Protein AF-A0A7L2AAI0-F1 (afdb_monomer)

Sequence (258 aa):
FRCFRCRSAFPCGAALREHLGTPCQPRPHKCRSCPKRFASVRSLRKHRRVHRDGALSCPDCGKTLTSEASLVTHRRIHTGERPFSCPECGKGFMATKSLSKHRQAQHGGGFICPECGKSLSSHPALVSHRRIHTGERPYECPECGKGFMAVRSLSKHRKIHREGAAATGTCAEHRRRVCEECGKAFRDGAALRRHQRVHTGEKPFGCPECGKSFCASSSLVIHRRSHTGERPFLCDSCDKSFVSRSSLVKHLRTHLRK

Mean predicted aligned error: 19.97 Å

Nearest PDB structures (foldseek):
  5v3j-assembly2_F  TM=2.972E-01  e=1.032E-21  Mus musculus
  5wjq-assembly1_D  TM=3.147E-01  e=1.660E-20  Mus musculus
  5ei9-assembly2_F  TM=6.434E-01  e=6.539E-11  Homo sapiens
  6ml6-assembly1_A  TM=4.081E-01  e=7.177E-12  Mus musculus
  1a1j-assembly1_A  TM=8.217E-01  e=5.798E-07  Mus musculus

Solvent-accessible surface area (backbone atoms only — not comparable to full-atom values): 15583 Å² total; per-residue (Å²): 80,68,42,87,90,67,65,51,78,31,96,40,65,67,61,42,53,58,49,71,77,42,86,74,73,67,50,82,40,66,48,91,89,48,96,56,64,22,74,40,69,71,56,41,56,56,53,52,36,32,78,73,73,48,62,49,60,39,90,91,75,64,51,73,34,72,45,68,73,58,47,59,55,51,49,28,72,77,73,64,48,42,89,38,60,37,92,89,75,63,55,63,23,65,44,67,73,58,43,52,52,47,39,36,76,76,66,68,48,44,37,61,36,91,89,75,67,49,70,23,90,35,66,71,54,35,60,54,52,49,28,71,78,72,64,48,41,90,36,57,36,93,90,65,66,53,58,22,69,41,64,72,58,42,58,59,52,52,48,61,52,70,78,54,82,70,94,76,97,56,70,91,63,71,66,66,33,48,40,89,90,72,69,50,67,30,99,40,69,68,58,34,57,47,50,50,25,71,76,74,64,48,40,88,32,63,36,90,90,76,67,56,58,24,59,41,66,70,55,40,57,48,52,52,28,69,77,73,66,50,44,86,34,68,34,94,89,72,76,49,62,21,64,40,66,70,56,39,57,59,51,55,52,62,67,74,74,112

Radius of gyration: 34.41 Å; Cα contacts (8 Å, |Δi|>4): 286; chains: 1; bounding box: 85×52×83 Å

Secondary structure (DSSP, 8-state):
-B-TTT--B-SSHHHHHHHHTS------EE-SSSS-EESSHHHHHHHHHHHHS-PEEPTTT--EESSHHHHHHHHHHHH----EE-TTT--EESSHHHHHHHHHHHSTT-EE-TTT--EESSHHHHHHHHHHHH----EE-TTT--EESSHHHHHHHHHHHHTT------GGG---EE-TTT--EESSHHHHHHHHHHHH----EE-TTT--EESSHHHHHHHHHHHHT---EE-TTT--EESSHHHHHHHHHHHTT-

InterPro domains:
  IPR013087 Zinc finger C2H2-type [PF00096] (57-78)
  IPR013087 Zinc finger C2H2-type [PF00096] (84-107)
  IPR013087 Zinc finger C2H2-type [PF00096] (111-133)
  IPR013087 Zinc finger C2H2-type [PF00096] (139-161)
  IPR013087 Zinc finger C2H2-type [PF00096] (178-199)
  IPR013087 Zinc finger C2H2-type [PF00096] (207-227)
  IPR013087 Zinc finger C2H2-type [PF00096] (233-255)
  IPR013087 Zinc finger C2H2-type [PF13912] (29-53)
  IPR013087 Zinc finger C2H2-type [PS00028] (58-78)
  IPR013087 Zinc finger C2H2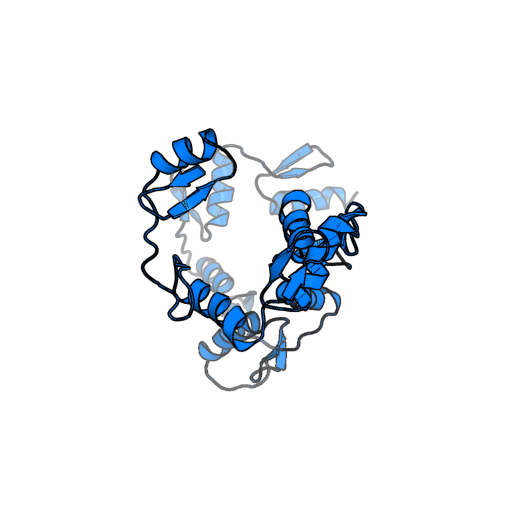-type [PS00028] (113-133)
  IPR013087 Zinc finger C2H2-type [PS00028] (141-161)
  IPR013087 Zinc finger C2H2-type [PS00028] (179-199)
  IPR013087 Zinc finger C2H2-type [PS00028] (207-227)
  IPR013087 Zinc finger C2H2-type [PS00028] (235-255)
  IPR013087 Zinc finger C2H2-type [PS50157] (29-51)
  IPR013087 Zinc finger C2H2-type [PS50157] (56-83)
  IPR013087 Zinc finger C2H2-type [PS50157] (84-109)
  IPR013087 Zinc finger C2H2-type [PS50157] (111-138)
  IPR013087 Zinc finger C2H2-type [PS50157] (139-161)
  IPR013087 Zinc finger C2H2-type [PS50157] (177-204)

Structure (mmCIF, N/CA/C/O backbone):
data_AF-A0A7L2AAI0-F1
#
_entry.id   AF-A0A7L2AAI0-F1
#
loop_
_atom_site.group_PDB
_atom_site.id
_atom_site.type_symbol
_atom_site.label_atom_id
_atom_site.label_alt_id
_atom_site.label_comp_id
_atom_site.label_asym_id
_atom_site.label_entity_id
_atom_site.label_seq_id
_atom_site.pdbx_PDB_ins_code
_atom_site.Cartn_x
_atom_site.Cartn_y
_atom_site.Cartn_z
_atom_site.occupancy
_atom_site.B_iso_or_equiv
_atom_site.auth_seq_id
_atom_site.auth_comp_id
_atom_site.auth_asym_id
_atom_site.auth_atom_id
_atom_site.pdbx_PDB_model_num
ATOM 1 N N . PHE A 1 1 ? 35.675 16.735 -31.721 1.00 73.88 1 PHE A N 1
ATOM 2 C CA . PHE A 1 1 ? 36.512 17.354 -30.665 1.00 73.88 1 PHE A CA 1
ATOM 3 C C . PHE A 1 1 ? 36.949 16.291 -29.656 1.00 73.88 1 PHE A C 1
ATOM 5 O O . PHE A 1 1 ? 36.148 15.409 -29.361 1.00 73.88 1 PHE A O 1
ATOM 12 N N . ARG A 1 2 ? 38.198 16.290 -29.164 1.00 75.56 2 ARG A N 1
ATOM 13 C CA . ARG A 1 2 ? 38.691 15.277 -28.201 1.00 75.56 2 ARG A CA 1
ATOM 14 C C . ARG A 1 2 ? 39.281 15.941 -26.962 1.00 75.56 2 ARG A C 1
ATOM 16 O O . ARG A 1 2 ? 40.036 16.895 -27.084 1.00 75.56 2 ARG A O 1
ATOM 23 N N . CYS A 1 3 ? 38.970 15.411 -25.783 1.00 75.50 3 CYS A N 1
ATOM 24 C CA . CYS A 1 3 ? 39.583 15.873 -24.538 1.00 75.50 3 CYS A CA 1
ATOM 25 C C . CYS A 1 3 ? 41.011 15.333 -24.415 1.00 75.50 3 CYS A C 1
ATOM 27 O O . CYS A 1 3 ? 41.211 14.119 -24.471 1.00 75.50 3 CYS A O 1
ATOM 29 N N . PHE A 1 4 ? 41.998 16.206 -24.205 1.00 70.25 4 PHE A N 1
ATOM 30 C CA . PHE A 1 4 ? 43.398 15.786 -24.083 1.00 70.25 4 PHE A CA 1
ATOM 31 C C . PHE A 1 4 ? 43.648 14.941 -22.819 1.00 70.25 4 PHE A C 1
ATOM 33 O O . PHE A 1 4 ? 44.455 14.015 -22.850 1.00 70.25 4 PHE A O 1
ATOM 40 N N . ARG A 1 5 ? 42.897 15.195 -21.733 1.00 69.75 5 ARG A N 1
ATOM 41 C CA . ARG A 1 5 ? 43.069 14.532 -20.424 1.00 69.75 5 ARG A CA 1
ATOM 42 C C . ARG A 1 5 ? 42.517 13.107 -20.404 1.00 69.75 5 ARG A C 1
ATOM 44 O O . ARG A 1 5 ? 43.158 12.200 -19.886 1.00 69.75 5 ARG A O 1
ATOM 51 N N . CYS A 1 6 ? 41.330 12.884 -20.975 1.00 69.56 6 CYS A N 1
ATOM 52 C CA . CYS A 1 6 ? 40.643 11.585 -20.899 1.00 69.56 6 CYS A CA 1
ATOM 53 C C . CYS A 1 6 ? 40.426 10.893 -22.259 1.00 69.56 6 CYS A C 1
ATOM 55 O O . CYS A 1 6 ? 39.900 9.777 -22.300 1.00 69.56 6 CYS A O 1
ATOM 57 N N . ARG A 1 7 ? 40.815 11.539 -23.369 1.00 68.56 7 ARG A N 1
ATOM 58 C CA . ARG A 1 7 ? 40.640 11.088 -24.767 1.00 68.56 7 ARG A CA 1
ATOM 59 C C . ARG A 1 7 ? 39.190 10.805 -25.189 1.00 68.56 7 ARG A C 1
ATOM 61 O O . ARG A 1 7 ? 38.969 10.185 -26.228 1.00 68.56 7 ARG A O 1
ATOM 68 N N . SER A 1 8 ? 38.200 11.262 -24.418 1.00 68.38 8 SER A N 1
ATOM 69 C CA . SER A 1 8 ? 36.784 11.162 -24.792 1.00 68.38 8 SER A CA 1
ATOM 70 C C . SER A 1 8 ? 36.493 12.031 -26.021 1.00 68.38 8 SER A C 1
ATOM 72 O O . SER A 1 8 ? 37.029 13.134 -26.146 1.00 68.38 8 SER A O 1
ATOM 74 N N . ALA A 1 9 ? 35.673 11.508 -26.935 1.00 71.88 9 ALA A N 1
ATOM 75 C CA . ALA A 1 9 ? 35.258 12.190 -28.156 1.00 71.88 9 ALA A CA 1
ATOM 76 C C . ALA A 1 9 ? 33.908 12.887 -27.944 1.00 71.88 9 ALA A C 1
ATOM 78 O O . ALA A 1 9 ? 32.994 12.292 -27.375 1.00 71.88 9 ALA A O 1
ATOM 79 N N . PHE A 1 10 ? 33.803 14.125 -28.421 1.00 70.69 10 PHE A N 1
ATOM 80 C CA . PHE A 1 10 ? 32.631 14.986 -28.290 1.00 70.69 10 PHE A CA 1
ATOM 81 C C . PHE A 1 10 ? 32.134 15.438 -29.667 1.00 70.69 10 PHE A C 1
ATOM 83 O O . PHE A 1 10 ? 32.970 15.708 -30.547 1.00 70.69 10 PHE A O 1
ATOM 90 N N . PRO A 1 11 ? 30.801 15.538 -29.841 1.00 51.19 11 PRO A N 1
ATOM 91 C CA . PRO A 1 11 ? 30.174 15.854 -31.122 1.00 51.19 11 PRO A CA 1
ATOM 92 C C . PRO A 1 11 ? 30.438 17.298 -31.571 1.00 51.19 11 PRO A C 1
ATOM 94 O O . PRO A 1 11 ? 30.567 17.541 -32.762 1.00 51.19 11 PRO A O 1
ATOM 97 N N . CYS A 1 12 ? 30.610 18.246 -30.643 1.00 77.88 12 CYS A N 1
ATOM 98 C CA . CYS A 1 12 ? 30.895 19.650 -30.947 1.00 77.88 12 CYS A CA 1
ATOM 99 C C . CYS A 1 12 ? 31.853 20.283 -29.918 1.00 77.88 12 CYS A C 1
ATOM 101 O O . CYS A 1 12 ? 32.121 19.710 -28.857 1.00 77.88 12 CYS A O 1
ATOM 103 N N . GLY A 1 13 ? 32.393 21.463 -30.241 1.00 79.56 13 GLY A N 1
ATOM 104 C CA . GLY A 1 13 ? 33.350 22.178 -29.391 1.00 79.56 13 GLY A CA 1
ATOM 105 C C . GLY A 1 13 ? 32.740 22.689 -28.084 1.00 79.56 13 GLY A C 1
ATOM 106 O O . GLY A 1 13 ? 33.417 22.686 -27.061 1.00 79.56 13 GLY A O 1
ATOM 107 N N . ALA A 1 14 ? 31.450 23.043 -28.087 1.00 80.44 14 ALA A N 1
ATOM 108 C CA . ALA A 1 14 ? 30.721 23.453 -26.885 1.00 80.44 14 ALA A CA 1
ATOM 109 C C . ALA A 1 14 ? 30.635 22.316 -25.850 1.00 80.44 14 ALA A C 1
ATOM 111 O O . ALA A 1 14 ? 31.004 22.514 -24.697 1.00 80.44 14 ALA A O 1
ATOM 112 N N . ALA A 1 15 ? 30.288 21.101 -26.290 1.00 70.56 15 ALA A N 1
ATOM 113 C CA . ALA A 1 15 ? 30.246 19.918 -25.428 1.00 70.56 15 ALA A CA 1
ATOM 114 C C . ALA A 1 15 ? 31.633 19.528 -24.879 1.00 70.56 15 ALA A C 1
ATOM 116 O O . ALA A 1 15 ? 31.745 18.997 -23.775 1.00 70.56 15 ALA A O 1
ATOM 117 N N . LEU A 1 16 ? 32.711 19.799 -25.631 1.00 77.44 16 LEU A N 1
ATOM 118 C CA . LEU A 1 16 ? 34.072 19.629 -25.117 1.00 77.44 16 LEU A CA 1
ATOM 119 C C . LEU A 1 16 ? 34.396 20.671 -24.033 1.00 77.44 16 LEU A C 1
ATOM 121 O O . LEU A 1 16 ? 34.993 20.305 -23.025 1.00 77.44 16 LEU A O 1
ATOM 125 N N 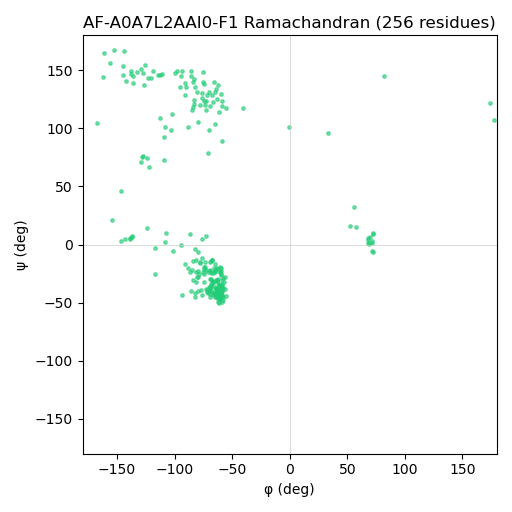. ARG A 1 17 ? 34.013 21.941 -24.218 1.00 76.62 17 ARG A N 1
ATOM 126 C CA . ARG A 1 17 ? 34.251 23.012 -23.233 1.00 76.62 17 ARG A CA 1
ATOM 127 C C . ARG A 1 17 ? 33.528 22.753 -21.912 1.00 76.62 17 ARG A C 1
ATOM 129 O O . ARG A 1 17 ? 34.157 22.845 -20.865 1.00 76.62 17 ARG A O 1
ATOM 136 N N . GLU A 1 18 ? 32.266 22.339 -21.970 1.00 76.94 18 GLU A N 1
ATOM 137 C CA . GLU A 1 18 ? 31.491 21.943 -20.786 1.00 76.94 18 GLU A CA 1
ATOM 138 C C . GLU A 1 18 ? 32.159 20.772 -20.043 1.00 76.94 18 GLU A C 1
ATOM 140 O O . GLU A 1 18 ? 32.352 20.809 -18.830 1.00 76.94 18 GLU A O 1
ATOM 145 N N . HIS A 1 19 ? 32.633 19.763 -20.783 1.00 73.12 19 HIS A N 1
ATOM 146 C CA . HIS A 1 19 ? 33.364 18.638 -20.203 1.00 73.12 19 HIS A CA 1
ATOM 147 C C . HIS A 1 19 ? 34.700 19.040 -19.558 1.00 73.12 19 HIS A C 1
ATOM 149 O O . HIS A 1 19 ? 35.054 18.486 -18.516 1.00 73.12 19 HIS A O 1
ATOM 155 N N . LEU A 1 20 ? 35.443 19.983 -20.147 1.00 74.81 20 LEU A N 1
ATOM 156 C CA . LEU A 1 20 ? 36.713 20.472 -19.594 1.00 74.81 20 LEU A CA 1
ATOM 157 C C . LEU A 1 20 ? 36.533 21.204 -18.251 1.00 74.81 20 LEU A C 1
ATOM 159 O O . LEU A 1 20 ? 37.482 21.232 -17.469 1.00 74.81 20 LEU A O 1
ATOM 163 N N . GLY A 1 21 ? 35.330 21.720 -17.965 1.00 71.31 21 GLY A N 1
ATOM 164 C CA . GLY A 1 21 ? 34.948 22.301 -16.671 1.00 71.31 21 GLY A CA 1
ATOM 165 C C . GLY A 1 21 ? 34.587 21.279 -15.584 1.00 71.31 21 GLY A C 1
ATOM 166 O O . GLY A 1 21 ? 34.397 21.654 -14.432 1.00 71.31 21 GLY A O 1
ATOM 167 N N . THR A 1 22 ? 34.517 19.984 -15.914 1.00 67.94 22 THR A N 1
ATOM 168 C CA . THR A 1 22 ? 34.212 18.904 -14.957 1.00 67.94 22 THR A CA 1
ATOM 169 C C . THR A 1 22 ? 35.434 18.011 -14.708 1.00 67.94 22 THR A C 1
ATOM 171 O O . THR A 1 22 ? 36.223 17.782 -15.633 1.00 67.94 22 THR A O 1
ATOM 174 N N . PRO A 1 23 ? 35.621 17.450 -13.493 1.00 68.25 23 PRO A N 1
ATOM 175 C CA . PRO A 1 23 ? 36.706 16.510 -13.229 1.00 68.25 23 PRO A CA 1
ATOM 176 C C . PRO A 1 23 ? 36.657 15.326 -14.203 1.00 68.25 23 PRO A C 1
ATOM 178 O O . PRO A 1 23 ? 35.697 14.553 -14.242 1.00 68.25 23 PRO A O 1
ATOM 181 N N . CYS A 1 24 ? 37.707 15.179 -15.013 1.00 66.69 24 CYS A N 1
ATOM 182 C CA . CYS A 1 24 ? 37.820 14.074 -15.957 1.00 66.69 24 CYS A CA 1
ATOM 183 C C . CYS A 1 24 ? 37.837 12.741 -15.203 1.00 66.69 24 CYS A C 1
ATOM 185 O O . CYS A 1 24 ? 38.797 12.435 -14.502 1.00 66.69 24 CYS A O 1
ATOM 187 N N . GLN A 1 25 ? 36.804 11.921 -15.400 1.00 65.12 25 GLN A N 1
ATOM 188 C CA . GLN A 1 25 ? 36.754 10.571 -14.842 1.00 65.12 25 GLN A CA 1
ATOM 189 C C . GLN A 1 25 ? 37.953 9.750 -15.356 1.00 65.12 25 GLN A C 1
ATOM 191 O O . GLN A 1 25 ? 38.085 9.570 -16.578 1.00 65.12 25 GLN A O 1
ATOM 196 N N . PRO A 1 26 ? 38.838 9.250 -14.472 1.00 67.44 26 PRO A N 1
ATOM 197 C CA . PRO A 1 26 ? 39.990 8.475 -14.897 1.00 67.44 26 PRO A CA 1
ATOM 198 C C . PRO A 1 26 ? 39.524 7.194 -15.600 1.00 67.44 26 PRO A C 1
ATOM 200 O O . PRO A 1 26 ? 38.594 6.510 -15.173 1.00 67.44 26 PRO A O 1
ATOM 203 N N . ARG A 1 27 ? 40.184 6.849 -16.711 1.00 73.81 27 ARG A N 1
ATOM 204 C CA . ARG A 1 27 ? 39.975 5.588 -17.446 1.00 73.81 27 ARG A CA 1
ATOM 205 C C . ARG A 1 27 ? 41.191 4.673 -17.255 1.00 73.81 27 ARG A C 1
ATOM 207 O O . ARG A 1 27 ? 42.007 4.543 -18.182 1.00 73.81 27 ARG A O 1
ATOM 214 N N . PRO A 1 28 ? 41.368 4.081 -16.056 1.00 76.06 28 PRO A N 1
ATOM 215 C CA . PRO A 1 28 ? 42.563 3.307 -15.724 1.00 76.06 28 PRO A CA 1
ATOM 216 C C . PRO A 1 28 ? 42.607 1.969 -16.474 1.00 76.06 28 PRO A C 1
ATOM 218 O O . PRO A 1 28 ? 43.681 1.432 -16.733 1.00 76.06 28 PRO A O 1
ATOM 221 N N . HIS A 1 29 ? 41.456 1.444 -16.898 1.00 81.62 29 HIS A N 1
ATOM 222 C CA . HIS A 1 29 ? 41.369 0.112 -17.485 1.00 81.62 29 HIS A CA 1
ATOM 223 C C . HIS A 1 29 ? 41.592 0.148 -19.003 1.00 81.62 29 HIS A C 1
ATOM 225 O O . HIS A 1 29 ? 40.692 0.489 -19.776 1.00 81.62 29 HIS A O 1
ATOM 231 N N . LYS A 1 30 ? 42.804 -0.216 -19.434 1.00 82.62 30 LYS A N 1
ATOM 232 C CA . LYS A 1 30 ? 43.193 -0.341 -20.848 1.00 82.62 30 LYS A CA 1
ATOM 233 C C . LYS A 1 30 ? 42.812 -1.706 -21.430 1.00 82.62 30 LYS A C 1
ATOM 235 O O . LYS A 1 30 ? 42.954 -2.729 -20.761 1.00 82.62 30 LYS A O 1
ATOM 240 N N . CYS A 1 31 ? 42.338 -1.731 -22.675 1.00 81.38 31 CYS A N 1
ATOM 241 C CA . CYS A 1 31 ? 42.241 -2.979 -23.426 1.00 81.38 31 CYS A CA 1
ATOM 242 C C . CYS A 1 31 ? 43.636 -3.408 -23.893 1.00 81.38 31 CYS A C 1
ATOM 244 O O . CYS A 1 31 ? 44.446 -2.572 -24.276 1.00 81.38 31 CYS A O 1
ATOM 246 N N . ARG A 1 32 ? 43.921 -4.712 -23.828 1.00 82.62 32 ARG A N 1
ATOM 247 C CA . ARG A 1 32 ? 45.194 -5.284 -24.292 1.00 82.62 32 ARG A CA 1
ATOM 248 C C . ARG A 1 32 ? 45.227 -5.504 -25.807 1.00 82.62 32 ARG A C 1
ATOM 250 O O . ARG A 1 32 ? 46.302 -5.517 -26.376 1.00 82.62 32 ARG A O 1
ATOM 257 N N . SER A 1 33 ? 44.060 -5.635 -26.437 1.00 79.12 33 SER A N 1
ATOM 258 C CA . SER A 1 33 ? 43.920 -5.973 -27.862 1.00 79.12 33 SER A CA 1
ATOM 259 C C . SER A 1 33 ? 43.612 -4.763 -28.753 1.00 79.12 33 SER A C 1
ATOM 261 O O . SER A 1 33 ? 43.513 -4.903 -29.962 1.00 79.12 33 SER A O 1
ATOM 263 N N . CYS A 1 34 ? 43.393 -3.571 -28.181 1.00 77.25 34 CYS A N 1
ATOM 264 C CA . CYS A 1 34 ? 43.147 -2.344 -28.947 1.00 77.25 34 CYS A CA 1
ATOM 265 C C . CYS A 1 34 ? 43.391 -1.091 -28.079 1.00 77.25 34 CYS A C 1
ATOM 267 O O . CYS A 1 34 ? 43.364 -1.190 -26.849 1.00 77.25 34 CYS A O 1
ATOM 269 N N . PRO A 1 35 ? 43.524 0.114 -28.664 1.00 72.62 35 PRO A N 1
ATOM 270 C CA . PRO A 1 35 ? 43.853 1.336 -27.920 1.00 72.62 35 PRO A CA 1
ATOM 271 C C . PRO A 1 35 ? 42.708 1.905 -27.047 1.00 72.62 35 PRO A C 1
ATOM 273 O O . PRO A 1 35 ? 42.835 2.999 -26.490 1.00 72.62 35 PRO A O 1
ATOM 276 N N . LYS A 1 36 ? 41.571 1.203 -26.900 1.00 73.75 36 LYS A N 1
ATOM 277 C CA . LYS A 1 36 ? 40.413 1.684 -26.119 1.00 73.75 36 LYS A CA 1
ATOM 278 C C . LYS A 1 36 ? 40.657 1.596 -24.603 1.00 73.75 36 LYS A C 1
ATOM 280 O O . LYS A 1 36 ? 41.141 0.589 -24.084 1.00 73.75 36 LYS A O 1
ATOM 285 N N . ARG A 1 37 ? 40.243 2.644 -23.876 1.00 78.00 37 ARG A N 1
ATOM 286 C CA . ARG A 1 37 ? 40.319 2.761 -22.405 1.00 78.00 37 ARG A CA 1
ATOM 287 C C . ARG A 1 37 ? 38.934 2.947 -21.784 1.00 78.00 37 ARG A C 1
ATOM 289 O O . ARG A 1 37 ? 38.083 3.650 -22.339 1.00 78.00 37 ARG A O 1
ATOM 296 N N . PHE A 1 38 ? 38.724 2.355 -20.612 1.00 77.94 38 PHE A N 1
ATOM 297 C CA . PHE A 1 38 ? 37.422 2.257 -19.952 1.00 77.94 38 PHE A CA 1
ATOM 298 C C . PHE A 1 38 ? 37.475 2.766 -18.511 1.00 77.94 38 PHE A C 1
ATOM 300 O O . PHE A 1 38 ? 38.480 2.613 -17.819 1.00 77.94 38 PHE A O 1
ATOM 307 N N . ALA A 1 39 ? 36.359 3.348 -18.068 1.00 78.75 39 ALA A N 1
ATOM 308 C CA . ALA A 1 39 ? 36.191 3.879 -16.715 1.00 78.75 39 ALA A CA 1
ATOM 309 C C . ALA A 1 39 ? 36.005 2.786 -15.647 1.00 78.75 39 ALA A C 1
ATOM 311 O O . ALA A 1 39 ? 36.215 3.040 -14.473 1.00 78.75 39 ALA A O 1
ATOM 312 N N . SER A 1 40 ? 35.624 1.560 -16.030 1.00 80.75 40 SER A N 1
ATOM 313 C CA . SER A 1 40 ? 35.456 0.445 -15.089 1.00 80.75 40 SER A CA 1
ATOM 314 C C . SER A 1 40 ? 35.853 -0.900 -15.696 1.00 80.75 40 SER A C 1
ATOM 316 O O . SER A 1 40 ? 35.737 -1.112 -16.911 1.00 80.75 40 SER A O 1
ATOM 318 N N . VAL A 1 41 ? 36.261 -1.841 -14.836 1.00 82.19 41 VAL A N 1
ATOM 319 C CA . VAL A 1 41 ? 36.557 -3.238 -15.211 1.00 82.19 41 VAL A CA 1
ATOM 320 C C . VAL A 1 41 ? 35.353 -3.892 -15.898 1.00 82.19 41 VAL A C 1
ATOM 322 O O . VAL A 1 41 ? 35.514 -4.613 -16.882 1.00 82.19 41 VAL A O 1
ATOM 325 N N . ARG A 1 42 ? 34.125 -3.595 -15.445 1.00 80.75 42 ARG A N 1
ATOM 326 C CA . ARG A 1 42 ? 32.882 -4.113 -16.046 1.00 80.75 42 ARG A CA 1
ATOM 327 C C . ARG A 1 42 ? 32.723 -3.673 -17.503 1.00 80.75 42 ARG A C 1
ATOM 329 O O . ARG A 1 42 ? 32.355 -4.490 -18.349 1.00 80.75 42 ARG A O 1
ATOM 336 N N . SER A 1 43 ? 33.014 -2.409 -17.803 1.00 75.94 43 SER A N 1
ATOM 337 C CA . SER A 1 43 ? 32.958 -1.865 -19.165 1.00 75.94 43 SER A CA 1
ATOM 338 C C . SER A 1 43 ? 34.060 -2.440 -20.057 1.00 75.94 43 SER A C 1
ATOM 340 O O . SER A 1 43 ? 33.782 -2.807 -21.198 1.00 75.94 43 SER A O 1
ATOM 342 N N . LEU A 1 44 ? 35.276 -2.618 -19.523 1.00 80.75 44 LEU A N 1
ATOM 343 C CA . LEU A 1 44 ? 36.359 -3.304 -20.234 1.00 80.75 44 LEU A CA 1
ATOM 344 C C . LEU A 1 44 ? 35.998 -4.769 -20.537 1.00 80.75 44 LEU A C 1
ATOM 346 O O . LEU A 1 44 ? 36.209 -5.230 -21.655 1.00 80.75 44 LEU A O 1
ATOM 350 N N . ARG A 1 45 ? 35.403 -5.500 -19.583 1.00 80.06 45 ARG A N 1
ATOM 351 C CA . ARG A 1 45 ? 34.985 -6.902 -19.769 1.00 80.06 45 ARG A CA 1
ATOM 352 C C . ARG A 1 45 ? 33.909 -7.046 -20.846 1.00 80.06 45 ARG A C 1
ATOM 354 O O . ARG A 1 45 ? 33.983 -7.973 -21.643 1.00 80.06 45 ARG A O 1
ATOM 361 N N . LYS A 1 46 ? 32.941 -6.122 -20.902 1.00 74.38 46 LYS A N 1
ATOM 362 C CA . LYS A 1 46 ? 31.955 -6.066 -21.997 1.00 74.38 46 LYS A CA 1
ATOM 363 C C . LYS A 1 46 ? 32.626 -5.794 -23.339 1.00 74.38 46 LYS A C 1
ATOM 365 O O . LYS A 1 46 ? 32.323 -6.472 -24.308 1.00 74.38 46 LYS A O 1
ATOM 370 N N . HIS A 1 47 ? 33.561 -4.850 -23.386 1.00 78.06 47 HIS A N 1
ATOM 371 C CA . HIS A 1 47 ? 34.291 -4.548 -24.610 1.00 78.06 47 HIS A CA 1
ATOM 372 C C . HIS A 1 47 ? 35.173 -5.709 -25.090 1.00 78.06 47 HIS A C 1
ATOM 374 O O . HIS A 1 47 ? 35.251 -5.939 -26.288 1.00 78.06 47 HIS A O 1
ATOM 380 N N . ARG A 1 48 ? 35.802 -6.477 -24.193 1.00 77.00 48 ARG A N 1
ATOM 381 C CA . ARG A 1 48 ? 36.620 -7.640 -24.584 1.00 77.00 48 ARG A CA 1
ATOM 382 C C . ARG A 1 48 ? 35.833 -8.707 -25.351 1.00 77.00 48 ARG A C 1
ATOM 384 O O . ARG A 1 48 ? 36.446 -9.433 -26.119 1.00 77.00 48 ARG A O 1
ATOM 391 N N . ARG A 1 49 ? 34.503 -8.761 -25.196 1.00 72.81 49 ARG A N 1
ATOM 392 C CA . ARG A 1 49 ? 33.628 -9.630 -26.001 1.00 72.81 49 ARG A CA 1
ATOM 393 C C . ARG A 1 49 ? 33.663 -9.277 -27.486 1.00 72.81 49 ARG A C 1
ATOM 395 O O . ARG A 1 49 ? 33.593 -10.174 -28.299 1.00 72.81 49 ARG A O 1
ATOM 402 N N . VAL A 1 50 ? 33.898 -8.009 -27.839 1.00 70.81 50 VAL A N 1
ATOM 403 C CA . VAL A 1 50 ? 34.073 -7.576 -29.240 1.00 70.81 50 VAL A CA 1
ATOM 404 C C . VAL A 1 50 ? 35.245 -8.296 -29.915 1.00 70.81 50 VAL A C 1
ATOM 406 O O . VAL A 1 50 ? 35.172 -8.601 -31.095 1.00 70.81 50 VAL A O 1
ATOM 409 N N . HIS A 1 51 ? 36.317 -8.574 -29.164 1.00 75.50 51 HIS A N 1
ATOM 410 C CA . HIS A 1 51 ? 37.503 -9.269 -29.679 1.00 75.50 51 HIS A CA 1
ATOM 411 C C . HIS A 1 51 ? 37.371 -10.793 -29.640 1.00 75.50 51 HIS A C 1
ATOM 413 O O . HIS A 1 51 ? 38.106 -11.475 -30.336 1.00 75.50 51 HIS A O 1
ATOM 419 N N . ARG A 1 52 ? 36.484 -11.327 -28.790 1.00 68.94 52 ARG A N 1
ATOM 420 C CA . ARG A 1 52 ? 36.303 -12.773 -28.590 1.00 68.94 52 ARG A CA 1
ATOM 421 C C . ARG A 1 52 ? 35.196 -13.349 -29.471 1.00 68.94 52 ARG A C 1
ATOM 423 O O . ARG A 1 52 ? 35.374 -14.415 -30.035 1.00 68.94 52 ARG A O 1
ATOM 430 N N . ASP A 1 53 ? 34.078 -12.635 -29.553 1.00 69.12 53 ASP A N 1
ATOM 431 C CA . ASP A 1 53 ? 32.814 -13.112 -30.120 1.00 69.12 53 ASP A CA 1
ATOM 432 C C . ASP A 1 53 ? 32.515 -12.436 -31.481 1.00 69.12 53 ASP A C 1
ATOM 434 O O . ASP A 1 53 ? 31.473 -12.677 -32.079 1.00 69.12 53 ASP A O 1
ATOM 438 N N . GLY A 1 54 ? 33.420 -11.573 -31.966 1.00 66.69 54 GLY A N 1
ATOM 439 C CA . GLY A 1 54 ? 33.237 -10.766 -33.174 1.00 66.69 54 GLY A CA 1
ATOM 440 C C . GLY A 1 54 ? 32.411 -9.495 -32.932 1.00 66.69 54 GLY A C 1
ATOM 441 O O . GLY A 1 54 ? 31.498 -9.443 -32.105 1.00 66.69 54 GLY A O 1
ATOM 442 N N . ALA A 1 55 ? 32.756 -8.413 -33.634 1.00 71.38 55 ALA A N 1
ATOM 443 C CA . ALA A 1 55 ? 31.990 -7.170 -33.604 1.00 71.38 55 ALA A CA 1
ATOM 444 C C . ALA A 1 55 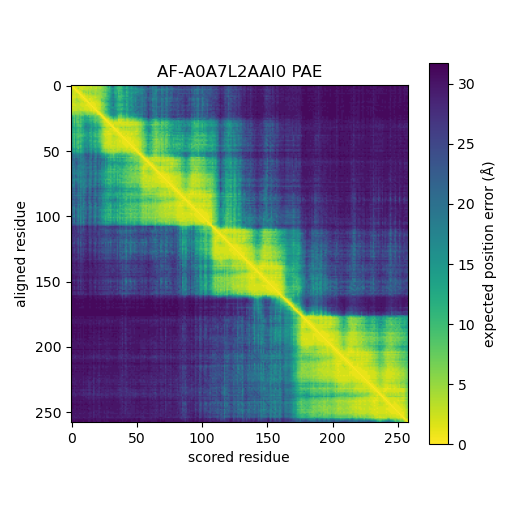? 30.837 -7.260 -34.607 1.00 71.38 55 ALA A C 1
ATOM 446 O O . ALA A 1 55 ? 31.085 -7.346 -35.805 1.00 71.38 55 ALA A O 1
ATOM 447 N N . LEU A 1 56 ? 29.589 -7.174 -34.145 1.00 73.50 56 LEU A N 1
ATOM 448 C CA . LEU A 1 56 ? 28.450 -7.070 -35.056 1.00 73.50 56 LEU A CA 1
ATOM 449 C C . LEU A 1 56 ? 28.250 -5.602 -35.431 1.00 73.50 56 LEU A C 1
ATOM 451 O O . LEU A 1 56 ? 27.989 -4.769 -34.558 1.00 73.50 56 LEU A O 1
ATOM 455 N N . SER A 1 57 ? 28.416 -5.272 -36.708 1.00 73.31 57 SER A N 1
ATOM 456 C CA . SER A 1 57 ? 28.212 -3.927 -37.243 1.00 73.31 57 SER A CA 1
ATOM 457 C C . SER A 1 57 ? 26.777 -3.742 -37.731 1.00 73.31 57 SER A C 1
ATOM 459 O O . SER A 1 57 ? 26.183 -4.623 -38.345 1.00 73.31 57 SER A O 1
ATOM 461 N N . CYS A 1 58 ? 26.208 -2.571 -37.454 1.00 78.38 58 CYS A N 1
ATOM 462 C CA . CYS A 1 58 ? 24.968 -2.144 -38.088 1.00 78.38 58 CYS A CA 1
ATOM 463 C C . CYS A 1 58 ? 25.241 -1.767 -39.551 1.00 78.38 58 CYS A C 1
ATOM 465 O O . CYS A 1 58 ? 26.075 -0.884 -39.757 1.00 78.38 58 CYS A O 1
ATOM 467 N N . PRO A 1 59 ? 24.562 -2.367 -40.544 1.00 74.06 59 PRO A N 1
ATOM 468 C CA . PRO A 1 59 ? 24.756 -2.016 -41.954 1.00 74.06 59 PRO A CA 1
ATOM 469 C C . PRO A 1 59 ? 24.398 -0.554 -42.256 1.00 74.06 59 PRO A C 1
ATOM 471 O O . PRO A 1 59 ? 25.089 0.096 -43.028 1.00 74.06 59 PRO A O 1
ATOM 474 N N . ASP A 1 60 ? 23.381 -0.015 -41.576 1.00 75.12 60 ASP A N 1
ATOM 475 C CA . ASP A 1 60 ? 22.820 1.312 -41.869 1.00 75.12 60 ASP A CA 1
ATOM 476 C C . ASP A 1 60 ? 23.647 2.479 -41.294 1.00 75.12 60 ASP A C 1
ATOM 478 O O . ASP A 1 60 ? 23.542 3.613 -41.751 1.00 75.12 60 ASP A O 1
ATOM 482 N N . CYS A 1 61 ? 24.461 2.241 -40.256 1.00 77.25 61 CYS A N 1
ATOM 483 C CA . CYS A 1 61 ? 25.238 3.309 -39.602 1.00 77.25 61 CYS A CA 1
ATOM 484 C C . CYS A 1 61 ? 26.641 2.909 -39.121 1.00 77.25 61 CYS A C 1
ATOM 486 O O . CYS A 1 61 ? 27.309 3.683 -38.432 1.00 77.25 61 CYS A O 1
ATOM 488 N N . GLY A 1 62 ? 27.086 1.684 -39.406 1.00 68.94 62 GLY A N 1
ATOM 489 C CA . GLY A 1 62 ? 28.417 1.178 -39.049 1.00 68.94 62 GLY A CA 1
ATOM 490 C C . GLY A 1 62 ? 28.662 0.970 -37.547 1.00 68.94 62 GLY A C 1
ATOM 491 O O . GLY A 1 62 ? 29.782 0.662 -37.130 1.00 68.94 62 GLY A O 1
ATOM 492 N N . LYS A 1 63 ? 27.648 1.139 -36.688 1.00 72.62 63 LYS A N 1
ATOM 493 C CA . LYS A 1 63 ? 27.813 1.026 -35.232 1.00 72.62 63 LYS A CA 1
ATOM 494 C C . LYS A 1 63 ? 28.133 -0.410 -34.816 1.00 72.62 63 LYS A C 1
ATOM 496 O O . LYS A 1 63 ? 27.394 -1.329 -35.146 1.00 72.62 63 LYS A O 1
ATOM 501 N N . THR A 1 64 ? 29.195 -0.587 -34.028 1.00 72.69 64 THR A N 1
ATOM 502 C CA . THR A 1 64 ? 29.636 -1.903 -33.537 1.00 72.69 64 THR A CA 1
ATOM 503 C C . THR A 1 64 ? 29.001 -2.261 -32.196 1.00 72.69 64 THR A C 1
ATOM 505 O O . THR A 1 64 ? 29.036 -1.490 -31.230 1.00 72.69 64 THR A O 1
ATOM 508 N N . LEU A 1 65 ? 28.416 -3.453 -32.133 1.00 79.12 65 LEU A N 1
ATOM 509 C CA . LEU A 1 65 ? 27.673 -3.985 -30.998 1.00 79.12 65 LEU A CA 1
ATOM 510 C C . LEU A 1 65 ? 28.234 -5.351 -30.589 1.00 79.12 65 LEU A C 1
ATOM 512 O O . LEU A 1 65 ? 28.848 -6.064 -31.374 1.00 79.12 65 LEU A O 1
ATOM 516 N N . THR A 1 66 ? 28.044 -5.694 -29.316 1.00 74.50 66 THR A N 1
ATOM 517 C CA . THR A 1 66 ? 28.640 -6.883 -28.677 1.00 74.50 66 THR A CA 1
ATOM 518 C C . THR A 1 66 ? 27.732 -8.112 -28.679 1.00 74.50 66 THR A C 1
ATOM 520 O O . THR A 1 66 ? 28.068 -9.105 -28.048 1.00 74.50 66 THR A O 1
ATOM 523 N N . SER A 1 67 ? 26.522 -8.012 -29.229 1.00 77.44 67 SER A N 1
ATOM 524 C CA . SER A 1 67 ? 25.536 -9.098 -29.211 1.00 77.44 67 SER A CA 1
ATOM 525 C C . SER A 1 67 ? 24.471 -8.854 -30.267 1.00 77.44 67 SER A C 1
ATOM 527 O O . SER A 1 67 ? 24.021 -7.711 -30.407 1.00 77.44 67 SER A O 1
ATOM 529 N N . GLU A 1 68 ? 23.985 -9.917 -30.888 1.00 78.06 68 GLU A N 1
ATOM 530 C CA . GLU A 1 68 ? 22.974 -9.858 -31.943 1.00 78.06 68 GLU A CA 1
ATOM 531 C C . GLU A 1 68 ? 21.643 -9.270 -31.461 1.00 78.06 68 GLU A C 1
ATOM 533 O O . GLU A 1 68 ? 21.108 -8.359 -32.085 1.00 78.06 68 GLU A O 1
ATOM 538 N N . ALA A 1 69 ? 21.186 -9.627 -30.256 1.00 79.31 69 ALA A N 1
ATOM 539 C CA . ALA A 1 69 ? 20.003 -9.015 -29.637 1.00 79.31 69 ALA A CA 1
ATOM 540 C C . ALA A 1 69 ? 20.112 -7.479 -29.488 1.00 79.31 69 ALA A C 1
ATOM 542 O O . ALA A 1 69 ? 19.121 -6.748 -29.591 1.00 79.31 69 ALA A O 1
ATOM 543 N N . SER A 1 70 ? 21.327 -6.961 -29.267 1.00 80.62 70 SER A N 1
ATOM 544 C CA . SER A 1 70 ? 21.560 -5.510 -29.235 1.00 80.62 70 SER A CA 1
ATOM 545 C C . SER A 1 70 ? 21.535 -4.898 -30.636 1.00 80.62 70 SER A C 1
ATOM 547 O O . SER A 1 70 ? 21.111 -3.756 -30.771 1.00 80.62 70 SER A O 1
ATOM 549 N N . LEU A 1 71 ? 21.965 -5.632 -31.667 1.00 82.12 71 LEU A N 1
ATOM 550 C CA . LEU A 1 71 ? 21.889 -5.183 -33.058 1.00 82.12 71 LEU A CA 1
ATOM 551 C C . LEU A 1 71 ? 20.440 -5.137 -33.547 1.00 82.12 71 LEU A C 1
ATOM 553 O O . LEU A 1 71 ? 20.019 -4.111 -34.073 1.00 82.12 71 LEU A O 1
ATOM 557 N N . VAL A 1 72 ? 19.645 -6.169 -33.264 1.00 82.31 72 VAL A N 1
ATOM 558 C CA . VAL A 1 72 ? 18.209 -6.206 -33.592 1.00 82.31 72 VAL A CA 1
ATOM 559 C C . VAL A 1 72 ? 17.459 -5.038 -32.945 1.00 82.31 72 VAL A C 1
ATOM 561 O O . VAL A 1 72 ? 16.724 -4.316 -33.611 1.00 82.31 72 VAL A O 1
ATOM 564 N N . THR A 1 73 ? 17.677 -4.792 -31.650 1.00 81.38 73 THR A N 1
ATOM 565 C CA . THR A 1 73 ? 17.042 -3.651 -30.966 1.00 81.38 73 THR A CA 1
ATOM 566 C C . THR A 1 73 ? 17.565 -2.295 -31.442 1.00 81.38 73 THR A C 1
ATOM 568 O O . THR A 1 73 ? 16.816 -1.322 -31.421 1.00 81.38 73 THR A O 1
ATOM 571 N N . HIS A 1 74 ? 18.822 -2.214 -31.889 1.00 83.31 74 HIS A N 1
ATOM 572 C CA . HIS A 1 74 ? 19.403 -0.997 -32.453 1.00 83.31 74 HIS A CA 1
ATOM 573 C C . HIS A 1 74 ? 18.848 -0.664 -33.843 1.00 83.31 74 HIS A C 1
ATOM 575 O O . HIS A 1 74 ? 18.576 0.508 -34.097 1.00 83.31 74 HIS A O 1
ATOM 581 N N . ARG A 1 75 ? 18.619 -1.663 -34.706 1.00 83.12 75 ARG A N 1
ATOM 582 C CA . ARG A 1 75 ? 18.064 -1.465 -36.059 1.00 83.12 75 ARG A CA 1
ATOM 583 C C . ARG A 1 75 ? 16.680 -0.815 -36.054 1.00 83.12 75 ARG A C 1
ATOM 585 O O . ARG A 1 75 ? 16.368 -0.061 -36.965 1.00 83.12 75 ARG A O 1
ATOM 592 N N . ARG A 1 76 ? 15.910 -0.981 -34.973 1.00 86.06 76 ARG A N 1
ATOM 593 C CA . ARG A 1 76 ? 14.615 -0.302 -34.766 1.00 86.06 76 ARG A CA 1
ATOM 594 C C . ARG A 1 76 ? 14.705 1.224 -34.756 1.00 86.06 76 ARG A C 1
ATOM 596 O O . ARG A 1 76 ? 13.705 1.893 -34.976 1.00 86.06 76 ARG A O 1
ATOM 603 N N . ILE A 1 77 ? 15.893 1.785 -34.516 1.00 82.06 77 ILE A N 1
ATOM 604 C CA . ILE A 1 77 ? 16.131 3.230 -34.643 1.00 82.06 77 ILE A CA 1
ATOM 605 C C . ILE A 1 77 ? 16.055 3.661 -36.111 1.00 82.06 77 ILE A C 1
ATOM 607 O O . ILE A 1 77 ? 15.575 4.754 -36.389 1.00 82.06 77 ILE A O 1
ATOM 611 N N . HIS A 1 78 ? 16.513 2.808 -37.029 1.00 82.31 78 HIS A N 1
ATOM 612 C CA . HIS A 1 78 ? 16.489 3.066 -38.467 1.00 82.31 78 HIS A CA 1
ATOM 613 C C . HIS A 1 78 ? 15.123 2.735 -39.073 1.00 82.31 78 HIS A C 1
ATOM 615 O O . HIS A 1 78 ? 14.608 3.519 -39.858 1.00 82.31 78 HIS A O 1
ATOM 621 N N . THR A 1 79 ? 14.501 1.624 -38.663 1.00 82.31 79 THR A N 1
ATOM 622 C CA . THR A 1 79 ? 13.186 1.212 -39.189 1.00 82.31 79 THR A CA 1
ATOM 623 C C . THR A 1 79 ? 12.006 1.930 -38.531 1.00 82.31 79 THR A C 1
ATOM 625 O O . THR A 1 79 ? 10.885 1.848 -39.017 1.00 82.31 79 THR A O 1
ATOM 628 N N . GLY A 1 80 ? 12.220 2.617 -37.404 1.00 79.94 80 GLY A N 1
ATOM 629 C CA . GLY A 1 80 ? 11.164 3.304 -36.655 1.00 79.94 80 GLY A CA 1
ATOM 630 C C . GLY A 1 80 ? 10.190 2.371 -35.925 1.00 79.94 80 GLY A C 1
ATOM 631 O O . GLY A 1 80 ? 9.271 2.851 -35.258 1.00 79.94 80 GLY A O 1
ATOM 632 N N . GLU A 1 81 ? 10.393 1.054 -35.997 1.00 83.06 81 GLU A N 1
ATOM 633 C CA . GLU A 1 81 ? 9.515 0.063 -35.385 1.00 83.06 81 GLU A CA 1
ATOM 634 C C . GLU A 1 81 ? 9.406 0.246 -33.870 1.00 83.06 81 GLU A C 1
ATOM 636 O O . GLU A 1 81 ? 10.397 0.275 -33.127 1.00 83.06 81 GLU A O 1
ATOM 641 N N . ARG A 1 82 ? 8.166 0.282 -33.378 1.00 84.94 82 ARG A N 1
ATOM 642 C CA . ARG A 1 82 ? 7.844 0.429 -31.954 1.00 84.94 82 ARG A CA 1
ATOM 643 C C . ARG A 1 82 ? 6.954 -0.716 -31.470 1.00 84.94 82 ARG A C 1
ATOM 645 O O . ARG A 1 82 ? 5.776 -0.490 -31.212 1.00 84.94 82 ARG A O 1
ATOM 652 N N . PRO A 1 83 ? 7.508 -1.931 -31.293 1.00 82.62 83 PRO A N 1
ATOM 653 C CA . PRO A 1 83 ? 6.710 -3.119 -30.981 1.00 82.62 83 PRO A CA 1
ATOM 654 C C . PRO A 1 83 ? 6.060 -3.107 -29.593 1.00 82.62 83 PRO A C 1
ATOM 656 O O . PRO A 1 83 ? 5.221 -3.951 -29.305 1.00 82.62 83 PRO A O 1
ATOM 659 N N . PHE A 1 84 ? 6.474 -2.208 -28.697 1.00 81.62 84 PHE A N 1
ATOM 660 C CA . PHE A 1 84 ? 5.986 -2.186 -27.320 1.00 81.62 84 PHE A CA 1
ATOM 661 C C . PHE A 1 84 ? 5.146 -0.939 -27.074 1.00 81.62 84 PHE A C 1
ATOM 663 O O . PHE A 1 84 ? 5.696 0.157 -26.984 1.00 81.62 84 PHE A O 1
ATOM 670 N N . SER A 1 85 ? 3.836 -1.094 -26.926 1.00 79.19 85 SER A N 1
ATOM 671 C CA . SER A 1 85 ? 2.912 -0.000 -26.623 1.00 79.19 85 SER A CA 1
ATOM 672 C C . SER A 1 85 ? 2.588 0.081 -25.132 1.00 79.19 85 SER A C 1
ATOM 674 O O . SER A 1 85 ? 2.607 -0.911 -24.399 1.00 79.19 85 SER A O 1
ATOM 676 N N . CYS A 1 86 ? 2.326 1.297 -24.658 1.00 77.31 86 CYS A N 1
ATOM 677 C CA . CYS A 1 86 ? 1.796 1.517 -23.325 1.00 77.31 86 CYS A CA 1
ATOM 678 C C . CYS A 1 86 ? 0.310 1.138 -23.297 1.00 77.31 86 CYS A C 1
ATOM 680 O O . CYS A 1 86 ? -0.449 1.725 -24.061 1.00 77.31 86 CYS A O 1
ATOM 682 N N . PRO A 1 87 ? -0.132 0.219 -22.423 1.00 71.19 87 PRO A N 1
ATOM 683 C CA . PRO A 1 87 ? -1.547 -0.138 -22.336 1.00 71.19 87 PRO A CA 1
ATOM 684 C C . PRO A 1 87 ? -2.408 1.001 -21.765 1.00 71.19 87 PRO A C 1
ATOM 686 O O . PRO A 1 87 ? -3.605 1.033 -22.007 1.00 71.19 87 PRO A O 1
ATOM 689 N N . GLU A 1 88 ? -1.807 1.940 -21.026 1.00 71.56 88 GLU A N 1
ATOM 690 C CA . GLU A 1 88 ? -2.520 3.050 -20.377 1.00 71.56 88 GLU A CA 1
ATOM 691 C C . GLU A 1 88 ? -2.756 4.241 -21.324 1.00 71.56 88 GLU A C 1
ATOM 693 O O . GLU A 1 88 ? -3.740 4.954 -21.172 1.00 71.56 88 GLU A O 1
ATOM 698 N N . CYS A 1 89 ? -1.869 4.478 -22.299 1.00 78.19 89 CYS A N 1
ATOM 699 C CA . CYS A 1 89 ? -1.946 5.654 -23.183 1.00 78.19 89 CYS A CA 1
ATOM 700 C C . CYS A 1 89 ? -1.635 5.378 -24.664 1.00 78.19 89 CYS A C 1
ATOM 702 O O . CYS A 1 89 ? -1.500 6.310 -25.452 1.00 78.19 89 CYS A O 1
ATOM 704 N N . GLY A 1 90 ? -1.433 4.118 -25.055 1.00 76.88 90 GLY A N 1
ATOM 705 C CA . GLY A 1 90 ? -1.162 3.704 -26.439 1.00 76.88 90 GLY A CA 1
ATOM 706 C C . GLY A 1 90 ? 0.233 4.050 -26.980 1.00 76.88 90 GLY A C 1
ATOM 707 O O . GLY A 1 90 ? 0.598 3.612 -28.069 1.00 76.88 90 GLY A O 1
ATOM 708 N N . LYS A 1 91 ? 1.061 4.801 -26.241 1.00 82.19 91 LYS A N 1
ATOM 709 C CA . LYS A 1 91 ? 2.364 5.279 -26.734 1.00 82.19 91 LYS A CA 1
ATOM 710 C C . LYS A 1 91 ? 3.328 4.124 -27.046 1.00 82.19 91 LYS A C 1
ATOM 712 O O . LYS A 1 91 ? 3.609 3.304 -26.177 1.00 82.19 91 LYS A O 1
ATOM 717 N N . GLY A 1 92 ? 3.863 4.082 -28.270 1.00 84.75 92 GLY A N 1
ATOM 718 C CA . GLY A 1 92 ? 4.792 3.043 -28.739 1.00 84.75 92 GLY A CA 1
ATOM 719 C C . GLY A 1 92 ? 6.269 3.303 -28.403 1.00 84.75 92 GLY A C 1
ATOM 720 O O . GLY A 1 92 ? 6.744 4.441 -28.470 1.00 84.75 92 GLY A O 1
ATOM 721 N N . PHE A 1 93 ? 7.021 2.237 -28.116 1.00 84.38 93 PHE A N 1
ATOM 722 C CA . PHE A 1 93 ? 8.433 2.235 -27.727 1.00 84.38 93 PHE A CA 1
ATOM 723 C C . PHE A 1 93 ? 9.231 1.138 -28.452 1.00 84.38 93 PHE A C 1
ATOM 725 O O . PHE A 1 93 ? 8.760 0.023 -28.661 1.00 84.38 93 PHE A O 1
ATOM 732 N N . MET A 1 94 ? 10.499 1.435 -28.764 1.00 83.81 94 MET A N 1
ATOM 733 C CA . MET A 1 94 ? 11.424 0.507 -29.443 1.00 83.81 94 MET A CA 1
ATOM 734 C C . MET A 1 94 ? 11.944 -0.625 -28.527 1.00 83.81 94 MET A C 1
ATOM 736 O O . MET A 1 94 ? 12.391 -1.669 -29.009 1.00 83.81 94 MET A O 1
ATOM 740 N N . ALA A 1 95 ? 11.893 -0.432 -27.200 1.00 81.62 95 ALA A N 1
ATOM 741 C CA . ALA A 1 95 ? 12.400 -1.371 -26.195 1.00 81.62 95 ALA A CA 1
ATOM 742 C C . ALA A 1 95 ? 11.540 -1.397 -24.917 1.00 81.62 95 ALA A C 1
ATOM 744 O O . ALA A 1 95 ? 11.079 -0.354 -24.447 1.00 81.62 95 ALA A O 1
ATOM 745 N N . THR A 1 96 ? 11.425 -2.573 -24.289 1.00 77.00 96 THR A N 1
ATOM 746 C CA . THR A 1 96 ? 10.660 -2.792 -23.043 1.00 77.00 96 THR A CA 1
ATOM 747 C C . THR A 1 96 ? 11.141 -1.924 -21.883 1.00 77.00 96 THR A C 1
ATOM 749 O O . THR A 1 96 ? 10.333 -1.344 -21.168 1.00 77.00 96 THR A O 1
ATOM 752 N N . LYS A 1 97 ? 12.459 -1.744 -21.729 1.00 79.06 97 LYS A N 1
ATOM 753 C CA . LYS A 1 97 ? 13.036 -0.871 -20.688 1.00 79.06 97 LYS A CA 1
ATOM 754 C C . LYS A 1 97 ? 12.593 0.586 -20.824 1.00 79.06 97 LYS A C 1
ATOM 756 O O . LYS A 1 97 ? 12.447 1.272 -19.815 1.00 79.06 97 LYS A O 1
ATOM 761 N N . SER A 1 98 ? 12.410 1.062 -22.054 1.00 82.00 98 SER A N 1
ATOM 762 C CA . SER A 1 98 ? 11.939 2.422 -22.320 1.00 82.00 98 SER A CA 1
ATOM 763 C C . SER A 1 98 ? 10.461 2.562 -21.962 1.00 82.00 98 SER A C 1
ATOM 765 O O . SER A 1 98 ? 10.096 3.536 -21.308 1.00 82.00 98 SER A O 1
ATOM 767 N N . LEU A 1 99 ? 9.644 1.554 -22.290 1.00 82.12 99 LEU A N 1
ATOM 768 C CA . LEU A 1 99 ? 8.244 1.482 -21.868 1.00 82.12 99 LEU A CA 1
ATOM 769 C C . LEU A 1 99 ? 8.116 1.462 -20.335 1.00 82.12 99 LEU A C 1
ATOM 771 O O . LEU A 1 99 ? 7.347 2.239 -19.779 1.00 82.12 99 LEU A O 1
ATOM 775 N N . SER A 1 100 ? 8.898 0.636 -19.634 1.00 77.12 100 SER A N 1
ATOM 776 C CA . SER A 1 100 ? 8.864 0.570 -18.165 1.00 77.12 100 SER A CA 1
ATOM 777 C C . SER A 1 100 ? 9.195 1.914 -17.511 1.00 77.12 100 SER A C 1
ATOM 779 O O . SER A 1 100 ? 8.497 2.328 -16.591 1.00 77.12 100 SER A O 1
ATOM 781 N N . LYS A 1 101 ? 10.218 2.628 -18.007 1.00 79.12 101 LYS A N 1
ATOM 782 C CA . LYS A 1 101 ? 10.562 3.973 -17.515 1.00 79.12 101 LYS A CA 1
ATOM 783 C C . LYS A 1 101 ? 9.452 4.988 -17.777 1.00 79.12 101 LYS A C 1
ATOM 785 O O . LYS A 1 101 ? 9.161 5.799 -16.906 1.00 79.12 101 LYS A O 1
ATOM 790 N N . HIS A 1 102 ? 8.835 4.938 -18.955 1.00 82.62 102 HIS A N 1
ATOM 791 C CA . HIS A 1 102 ? 7.696 5.792 -19.279 1.00 82.62 102 HIS A CA 1
ATOM 792 C C . HIS A 1 102 ? 6.518 5.539 -18.333 1.00 82.62 102 HIS A C 1
ATOM 794 O O . HIS A 1 102 ? 6.029 6.483 -17.720 1.00 82.62 102 HIS A O 1
ATOM 800 N N . ARG A 1 103 ? 6.119 4.274 -18.149 1.00 75.25 103 ARG A N 1
ATOM 801 C CA . ARG A 1 103 ? 5.034 3.902 -17.228 1.00 75.25 103 ARG A CA 1
ATOM 802 C C . ARG A 1 103 ? 5.332 4.333 -15.797 1.00 75.25 103 ARG A C 1
ATOM 804 O O . ARG A 1 103 ? 4.448 4.812 -15.097 1.00 75.25 103 ARG A O 1
ATOM 811 N N . GLN A 1 104 ? 6.591 4.237 -15.380 1.00 76.56 104 GLN A N 1
ATOM 812 C CA . GLN A 1 104 ? 7.023 4.720 -14.074 1.00 76.56 104 GLN A CA 1
ATOM 813 C C . GLN A 1 104 ? 6.898 6.236 -13.922 1.00 76.56 104 GLN A C 1
ATOM 815 O O . GLN A 1 104 ? 6.391 6.704 -12.908 1.00 76.56 104 GLN A O 1
ATOM 820 N N . ALA A 1 105 ? 7.332 6.994 -14.924 1.00 75.12 105 ALA A N 1
ATOM 821 C CA . ALA A 1 105 ? 7.343 8.449 -14.865 1.00 75.12 105 ALA A CA 1
ATOM 822 C C . ALA A 1 105 ? 5.971 9.093 -15.112 1.00 75.12 105 ALA A C 1
ATOM 824 O O . ALA A 1 105 ? 5.774 10.235 -14.718 1.00 75.12 105 ALA A O 1
ATOM 825 N N . GLN A 1 106 ? 5.061 8.423 -15.824 1.00 69.38 106 GLN A N 1
ATOM 826 C CA . GLN A 1 106 ? 3.809 9.029 -16.306 1.00 69.38 106 GLN A CA 1
ATOM 827 C C . GLN A 1 106 ? 2.552 8.387 -15.716 1.00 69.38 106 GLN A C 1
ATOM 829 O O . GLN A 1 106 ? 1.527 9.046 -15.604 1.00 69.38 106 GLN A O 1
ATOM 834 N N . HIS A 1 107 ? 2.632 7.121 -15.306 1.00 72.38 107 HIS A N 1
ATOM 835 C CA . HIS A 1 107 ? 1.493 6.356 -14.785 1.00 72.38 107 HIS A CA 1
ATOM 836 C C . HIS A 1 107 ? 1.771 5.792 -13.382 1.00 72.38 107 HIS A C 1
ATOM 838 O O . HIS A 1 107 ? 1.073 4.908 -12.895 1.00 72.38 107 HIS A O 1
ATOM 844 N N . GLY A 1 108 ? 2.821 6.283 -12.714 1.00 67.12 108 GLY A N 1
ATOM 845 C CA . GLY A 1 108 ? 3.160 5.891 -11.346 1.00 67.12 108 GLY A CA 1
ATOM 846 C C . GLY A 1 108 ? 3.733 4.478 -11.200 1.00 67.12 108 GLY A C 1
ATOM 847 O O . GLY A 1 108 ? 3.918 4.023 -10.075 1.00 67.12 108 GLY A O 1
ATOM 848 N N . GLY A 1 109 ? 4.052 3.788 -12.304 1.00 65.75 109 GLY A N 1
ATOM 849 C CA . GLY A 1 109 ? 4.888 2.578 -12.304 1.00 65.75 109 GLY A CA 1
ATOM 850 C C . GLY A 1 109 ? 4.410 1.443 -11.409 1.00 65.75 109 GLY A C 1
ATOM 851 O O . GLY A 1 109 ? 5.241 0.735 -10.843 1.00 65.75 109 GLY A O 1
ATOM 852 N N . GLY A 1 110 ? 3.098 1.300 -11.250 1.00 68.88 110 GLY A N 1
ATOM 853 C CA . GLY A 1 110 ? 2.503 0.262 -10.426 1.00 68.88 110 GLY A CA 1
ATOM 854 C C . GLY A 1 110 ? 2.133 -0.989 -11.208 1.00 68.88 110 GLY A C 1
ATOM 855 O O . GLY A 1 110 ? 1.737 -0.940 -12.371 1.00 68.88 110 GLY A O 1
ATOM 856 N N . PHE A 1 111 ? 2.203 -2.130 -10.537 1.00 72.44 111 PHE A N 1
ATOM 857 C CA . PHE A 1 111 ? 1.487 -3.331 -10.939 1.00 72.44 111 PHE A CA 1
ATOM 858 C C . PHE A 1 111 ? 0.043 -3.171 -10.469 1.00 72.44 111 PHE A C 1
ATOM 860 O O . PHE A 1 111 ? -0.229 -3.227 -9.271 1.00 72.44 111 PHE A O 1
ATOM 867 N N . ILE A 1 112 ? -0.865 -2.894 -11.399 1.00 69.38 112 ILE A N 1
ATOM 868 C CA . ILE A 1 112 ? -2.267 -2.631 -11.079 1.00 69.38 112 ILE A CA 1
ATOM 869 C C . ILE A 1 112 ? -2.988 -3.961 -10.878 1.00 69.38 112 ILE A C 1
ATOM 871 O O . ILE A 1 112 ? -2.867 -4.878 -11.690 1.00 69.38 112 ILE A O 1
ATOM 875 N N . CYS A 1 113 ? -3.729 -4.069 -9.779 1.00 76.00 113 CYS A N 1
ATOM 876 C CA . CYS A 1 113 ? -4.609 -5.197 -9.536 1.00 76.00 113 CYS A CA 1
ATOM 877 C C . CYS A 1 113 ? -5.846 -5.101 -10.438 1.00 76.00 113 CYS A C 1
ATOM 879 O O . CYS A 1 113 ? -6.579 -4.122 -10.311 1.00 76.00 113 CYS A O 1
ATOM 881 N N . PRO A 1 114 ? -6.116 -6.088 -11.311 1.00 71.69 114 PRO A N 1
ATOM 882 C CA . PRO A 1 114 ? -7.250 -6.024 -12.237 1.00 71.69 114 PRO A CA 1
ATOM 883 C C . PRO A 1 114 ? -8.608 -6.080 -11.522 1.00 71.69 114 PRO A C 1
ATOM 885 O O . PRO A 1 114 ? -9.592 -5.575 -12.038 1.00 71.69 114 PRO A O 1
ATOM 888 N N . GLU A 1 115 ? -8.655 -6.653 -10.317 1.00 74.94 115 GLU A N 1
ATOM 889 C CA . GLU A 1 115 ? -9.896 -6.905 -9.574 1.00 74.94 115 GLU A CA 1
ATOM 890 C C . GLU A 1 115 ? -10.333 -5.702 -8.716 1.00 74.94 115 GLU A C 1
ATOM 892 O O . GLU A 1 115 ? -11.507 -5.555 -8.402 1.00 74.94 115 GLU A O 1
ATOM 897 N N . CYS A 1 116 ? -9.407 -4.814 -8.330 1.00 74.81 116 CYS A N 1
ATOM 898 C CA . CYS A 1 116 ? -9.725 -3.659 -7.473 1.00 74.81 116 CYS A CA 1
ATOM 899 C C . CYS A 1 116 ? -9.032 -2.347 -7.866 1.00 74.81 116 CYS A C 1
ATOM 901 O O . CYS A 1 116 ? -9.101 -1.368 -7.124 1.00 74.81 116 CYS A O 1
ATOM 903 N N . GLY A 1 117 ? -8.293 -2.327 -8.977 1.00 68.06 117 GLY A N 1
ATOM 904 C CA . GLY A 1 117 ? -7.584 -1.145 -9.477 1.00 68.06 117 GLY A CA 1
ATOM 905 C C . GLY A 1 117 ? -6.405 -0.677 -8.614 1.00 68.06 117 GLY A C 1
ATOM 906 O O . GLY A 1 117 ? -5.785 0.342 -8.912 1.00 68.06 117 GLY A O 1
ATOM 907 N N . LYS A 1 118 ? -6.056 -1.393 -7.536 1.00 70.06 118 LYS A N 1
ATOM 908 C CA . LYS A 1 118 ? -4.997 -0.962 -6.616 1.00 70.06 118 LYS A CA 1
ATOM 909 C C . LYS A 1 118 ? -3.616 -1.053 -7.268 1.00 70.06 118 LYS A C 1
ATOM 911 O O . LYS A 1 118 ? -3.242 -2.099 -7.791 1.00 70.06 118 LYS A O 1
ATOM 916 N N . SER A 1 119 ? -2.838 0.022 -7.164 1.00 72.62 119 SER A N 1
ATOM 917 C CA . SER A 1 119 ? -1.453 0.096 -7.643 1.00 72.62 119 SER A CA 1
ATOM 918 C C . SER A 1 119 ? -0.465 -0.481 -6.618 1.00 72.62 119 SER A C 1
ATOM 920 O O . SER A 1 119 ? -0.451 -0.064 -5.456 1.00 72.62 119 SER A O 1
ATOM 922 N N . LEU A 1 120 ? 0.341 -1.467 -7.031 1.00 78.06 120 LEU A N 1
ATOM 923 C CA . LEU A 1 120 ? 1.326 -2.170 -6.197 1.00 78.06 120 LEU A CA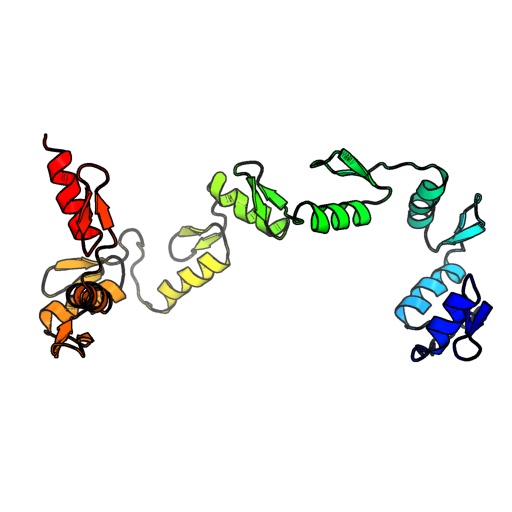 1
ATOM 924 C C . LEU A 1 120 ? 2.756 -1.892 -6.681 1.00 78.06 120 LEU A C 1
ATOM 926 O O . LEU A 1 120 ? 3.023 -1.807 -7.874 1.00 78.06 120 LEU A O 1
ATOM 930 N N . SER A 1 121 ? 3.709 -1.830 -5.749 1.00 72.12 121 SER A N 1
ATOM 931 C CA . SER A 1 121 ? 5.104 -1.454 -6.034 1.00 72.12 121 SER A CA 1
ATOM 932 C C . SER A 1 121 ? 5.934 -2.520 -6.762 1.00 72.12 121 SER A C 1
ATOM 934 O O . SER A 1 121 ? 7.013 -2.220 -7.266 1.00 72.12 121 SER A O 1
ATOM 936 N N . SER A 1 122 ? 5.478 -3.776 -6.807 1.00 76.81 122 SER A N 1
ATOM 937 C CA . SER A 1 122 ? 6.181 -4.864 -7.500 1.00 76.81 122 SER A CA 1
ATOM 938 C C . SER A 1 122 ? 5.237 -5.997 -7.917 1.00 76.81 122 SER A C 1
ATOM 940 O O . SER A 1 122 ? 4.191 -6.198 -7.298 1.00 76.81 122 SER A O 1
ATOM 942 N N . HIS A 1 123 ? 5.627 -6.777 -8.933 1.00 73.81 123 HIS A N 1
ATOM 943 C CA . HIS A 1 123 ? 4.858 -7.942 -9.385 1.00 73.81 123 HIS A CA 1
ATOM 944 C C . HIS A 1 123 ? 4.631 -8.979 -8.267 1.00 73.81 123 HIS A C 1
ATOM 946 O O . HIS A 1 123 ? 3.489 -9.395 -8.084 1.00 73.81 123 HIS A O 1
ATOM 952 N N . PRO A 1 124 ? 5.635 -9.367 -7.446 1.00 79.50 124 PRO A N 1
ATOM 953 C CA . PRO A 1 124 ? 5.402 -10.284 -6.327 1.00 79.50 124 PRO A CA 1
ATOM 954 C C . PRO A 1 124 ? 4.433 -9.721 -5.281 1.00 79.50 124 PRO A C 1
ATOM 956 O O . PRO A 1 124 ? 3.652 -10.470 -4.694 1.00 79.50 124 PRO A O 1
ATOM 959 N N . ALA A 1 125 ? 4.442 -8.400 -5.068 1.00 78.44 125 ALA A N 1
ATOM 960 C CA . ALA A 1 125 ? 3.477 -7.753 -4.188 1.00 78.44 125 ALA A CA 1
ATOM 961 C C . ALA A 1 125 ? 2.059 -7.827 -4.768 1.00 78.44 125 ALA A C 1
ATOM 963 O O . ALA A 1 125 ? 1.126 -8.095 -4.014 1.00 78.44 125 ALA A O 1
ATOM 964 N N . LEU A 1 126 ? 1.893 -7.654 -6.086 1.00 81.06 126 LEU A N 1
ATOM 965 C CA . LEU A 1 126 ? 0.604 -7.852 -6.751 1.00 81.06 126 LEU A CA 1
ATOM 966 C C . LEU A 1 126 ? 0.118 -9.302 -6.608 1.00 81.06 126 LEU A C 1
ATOM 968 O O . LEU A 1 126 ? -1.019 -9.522 -6.201 1.00 81.06 126 LEU A O 1
ATOM 972 N N . VAL A 1 127 ? 0.980 -10.291 -6.854 1.00 81.94 127 VAL A N 1
ATOM 973 C CA . VAL A 1 127 ? 0.632 -11.716 -6.696 1.00 81.94 127 VAL A CA 1
ATOM 974 C C . VAL A 1 127 ? 0.202 -12.026 -5.259 1.00 81.94 127 VAL A C 1
ATOM 976 O O . VAL A 1 127 ? -0.822 -12.667 -5.043 1.00 81.94 127 VAL A O 1
ATOM 979 N N . SER A 1 128 ? 0.930 -11.522 -4.258 1.00 80.44 128 SER A N 1
ATOM 980 C CA . SER A 1 128 ? 0.532 -11.688 -2.856 1.00 80.44 128 SER A CA 1
ATOM 981 C C . SER A 1 128 ? -0.755 -10.934 -2.512 1.00 80.44 128 SER A C 1
ATOM 983 O O . SER A 1 128 ? -1.485 -11.377 -1.629 1.00 80.44 128 SER A O 1
ATOM 985 N N . HIS A 1 129 ? -1.014 -9.793 -3.151 1.00 81.56 129 HIS A N 1
ATOM 986 C CA . HIS A 1 129 ? -2.211 -8.987 -2.929 1.00 81.56 129 HIS A CA 1
ATOM 987 C C . HIS A 1 129 ? -3.469 -9.662 -3.479 1.00 81.56 129 HIS A C 1
ATOM 989 O O . HIS A 1 129 ? -4.502 -9.607 -2.819 1.00 81.56 129 HIS A O 1
ATOM 995 N N . ARG A 1 130 ? -3.376 -10.360 -4.617 1.00 81.31 130 ARG A N 1
ATOM 996 C CA . ARG A 1 130 ? -4.508 -11.093 -5.212 1.00 81.31 130 ARG A CA 1
ATOM 997 C C . ARG A 1 130 ? -5.076 -12.186 -4.304 1.00 81.31 130 ARG A C 1
ATOM 999 O O . ARG A 1 130 ? -6.260 -12.477 -4.384 1.00 81.31 130 ARG A O 1
ATOM 1006 N N . ARG A 1 131 ? -4.285 -12.699 -3.357 1.00 84.06 131 ARG A N 1
ATOM 1007 C CA . ARG A 1 131 ? -4.751 -13.650 -2.328 1.00 84.06 131 ARG A CA 1
ATOM 1008 C C . ARG A 1 131 ? -5.852 -13.091 -1.425 1.00 84.06 131 ARG A C 1
ATOM 1010 O O . ARG A 1 131 ? -6.559 -13.853 -0.782 1.00 84.06 131 ARG A O 1
ATOM 1017 N N . ILE A 1 132 ? -5.995 -11.765 -1.360 1.00 78.94 132 ILE A N 1
ATOM 1018 C CA . ILE A 1 132 ? -7.100 -11.119 -0.640 1.00 78.94 132 ILE A CA 1
ATOM 1019 C C . ILE A 1 132 ? -8.430 -11.391 -1.346 1.00 78.94 132 ILE A C 1
ATOM 1021 O O . ILE A 1 132 ? -9.438 -11.576 -0.675 1.00 78.94 132 ILE A O 1
ATOM 1025 N N . HIS A 1 133 ? -8.414 -11.428 -2.676 1.00 77.31 133 HIS A N 1
ATOM 1026 C CA . HIS A 1 133 ? -9.606 -11.620 -3.494 1.00 77.31 133 HIS A CA 1
ATOM 1027 C C . HIS A 1 133 ? -9.928 -13.097 -3.684 1.00 77.31 133 HIS A C 1
ATOM 1029 O O . HIS A 1 133 ? -11.083 -13.490 -3.582 1.00 77.31 133 HIS A O 1
ATOM 1035 N N . THR A 1 134 ? -8.905 -13.933 -3.877 1.00 77.44 134 THR A N 1
ATOM 1036 C CA . THR A 1 134 ? -9.091 -15.388 -3.996 1.00 77.44 134 THR A CA 1
ATOM 1037 C C . THR A 1 134 ? -9.309 -16.079 -2.651 1.00 77.44 134 THR A C 1
ATOM 1039 O O . THR A 1 134 ? -9.729 -17.230 -2.606 1.00 77.44 134 THR A O 1
ATOM 1042 N N . GLY A 1 135 ? -9.001 -15.406 -1.538 1.00 76.50 135 GLY A N 1
ATOM 1043 C CA . GLY A 1 135 ? -9.091 -15.979 -0.196 1.00 76.50 135 GLY A CA 1
ATOM 1044 C C . GLY A 1 135 ? -8.042 -17.054 0.107 1.00 76.50 135 GLY A C 1
ATOM 1045 O O . GLY A 1 135 ? -8.090 -17.658 1.178 1.00 76.50 135 GLY A O 1
ATOM 1046 N N . GLU A 1 136 ? -7.077 -17.288 -0.787 1.00 78.38 136 GLU A N 1
ATOM 1047 C CA . GLU A 1 136 ? -6.037 -18.299 -0.604 1.00 78.38 136 GLU A CA 1
ATOM 1048 C C . GLU A 1 136 ? -5.135 -17.990 0.598 1.00 78.38 136 GLU A C 1
ATOM 1050 O O . GLU A 1 136 ? -4.608 -16.882 0.771 1.00 78.38 136 GLU A O 1
ATOM 1055 N N . ARG A 1 137 ? -4.885 -19.010 1.427 1.00 82.69 137 ARG A N 1
ATOM 1056 C CA . ARG A 1 137 ? -4.073 -18.893 2.649 1.00 82.69 137 ARG A CA 1
ATOM 1057 C C . ARG A 1 137 ? -2.985 -19.968 2.695 1.00 82.69 137 ARG A C 1
ATOM 1059 O O . ARG A 1 137 ? -3.052 -20.844 3.546 1.00 82.69 137 ARG A O 1
ATOM 1066 N N . PRO A 1 138 ? -1.949 -19.872 1.837 1.00 83.94 138 PRO A N 1
ATOM 1067 C CA . PRO A 1 138 ? -0.967 -20.944 1.649 1.00 83.94 138 PRO A CA 1
ATOM 1068 C C . PRO A 1 138 ? -0.060 -21.212 2.855 1.00 83.94 138 PRO A C 1
ATOM 1070 O O . PRO A 1 138 ? 0.695 -22.176 2.854 1.00 83.94 138 PRO A O 1
ATOM 1073 N N . TYR A 1 139 ? -0.043 -20.317 3.845 1.00 85.06 139 TYR A N 1
ATOM 1074 C CA . TYR A 1 139 ? 0.832 -20.449 5.005 1.00 85.06 139 TYR A CA 1
ATOM 1075 C C . TYR A 1 139 ? 0.019 -20.819 6.227 1.00 85.06 139 TYR A C 1
ATOM 1077 O O . TYR A 1 139 ? -0.589 -19.954 6.857 1.00 85.06 139 TYR A O 1
ATOM 1085 N N . GLU A 1 140 ? 0.043 -22.091 6.577 1.00 78.81 140 GLU A N 1
ATOM 1086 C CA . GLU A 1 140 ? -0.664 -22.608 7.736 1.00 78.81 140 GLU A CA 1
ATOM 1087 C C . GLU A 1 140 ? 0.244 -22.654 8.956 1.00 78.81 140 GLU A C 1
ATOM 1089 O O . GLU A 1 140 ? 1.458 -22.860 8.874 1.00 78.81 140 GLU A O 1
ATOM 1094 N N . CYS A 1 141 ? -0.343 -22.392 10.118 1.00 78.31 141 CYS A N 1
ATOM 1095 C CA . CYS A 1 141 ? 0.361 -22.561 11.370 1.00 78.31 141 CYS A CA 1
ATOM 1096 C C . CYS A 1 141 ? 0.411 -24.048 11.730 1.00 78.31 141 CYS A C 1
ATOM 1098 O O . CYS A 1 141 ? -0.650 -24.622 11.954 1.00 78.31 141 CYS A O 1
ATOM 1100 N N . PRO A 1 142 ? 1.601 -24.659 11.872 1.00 75.25 142 PRO A N 1
ATOM 1101 C CA . PRO A 1 142 ? 1.702 -26.081 12.208 1.00 75.25 142 PRO A CA 1
ATOM 1102 C C . PRO A 1 142 ? 1.160 -26.398 13.609 1.00 75.25 142 PRO A C 1
ATOM 1104 O O . PRO A 1 142 ? 0.824 -27.533 13.902 1.00 75.25 142 PRO A O 1
ATOM 1107 N N . GLU A 1 143 ? 1.065 -25.388 14.475 1.00 68.88 143 GLU A N 1
ATOM 1108 C CA . GLU A 1 143 ? 0.643 -25.536 15.868 1.00 68.88 143 GLU A CA 1
ATOM 1109 C C . GLU A 1 143 ? -0.888 -25.426 16.023 1.00 68.88 143 GLU A C 1
ATOM 1111 O O . GLU A 1 143 ? -1.436 -25.881 17.019 1.00 68.88 143 GLU A O 1
ATOM 1116 N N . CYS A 1 144 ? -1.603 -24.830 15.056 1.00 66.00 144 CYS A N 1
ATOM 1117 C CA . CYS A 1 144 ? -3.051 -24.597 15.185 1.00 66.00 144 CYS A CA 1
ATOM 1118 C C . CYS A 1 144 ? -3.874 -24.666 13.889 1.00 66.00 144 CYS A C 1
ATOM 1120 O O . CYS A 1 144 ? -5.060 -24.344 13.908 1.00 66.00 144 CYS A O 1
ATOM 1122 N N . GLY A 1 145 ? -3.259 -24.988 12.751 1.00 69.75 145 GLY A N 1
ATOM 1123 C CA . GLY A 1 145 ? -3.915 -25.067 11.440 1.00 69.75 145 GLY A CA 1
ATOM 1124 C C . GLY A 1 145 ? -4.372 -23.725 10.856 1.00 69.75 145 GLY A C 1
ATOM 1125 O O . GLY A 1 145 ? -4.933 -23.673 9.767 1.00 69.75 145 GLY A O 1
ATOM 1126 N N . LYS A 1 146 ? -4.149 -22.593 11.539 1.00 72.25 146 LYS A N 1
ATOM 1127 C CA . LYS A 1 146 ? -4.621 -21.291 11.049 1.00 72.25 146 LYS A CA 1
ATOM 1128 C C . LYS A 1 146 ? -3.850 -20.859 9.799 1.00 72.25 146 LYS A C 1
ATOM 1130 O O . LYS A 1 146 ? -2.647 -20.619 9.872 1.00 72.25 146 LYS A O 1
ATOM 1135 N N . GLY A 1 147 ? -4.561 -20.683 8.686 1.00 77.81 147 GLY A N 1
ATOM 1136 C CA . GLY A 1 147 ? -4.005 -20.187 7.426 1.00 77.81 147 GLY A CA 1
ATOM 1137 C C . GLY A 1 147 ? -3.726 -18.677 7.413 1.00 77.81 147 GLY A C 1
ATOM 1138 O O . GLY A 1 147 ? -4.446 -17.863 8.005 1.00 77.81 147 GLY A O 1
ATOM 1139 N N . PHE A 1 148 ? -2.712 -18.259 6.665 1.00 82.44 148 PHE A N 1
ATOM 1140 C CA . PHE A 1 148 ? -2.318 -16.869 6.447 1.00 82.44 148 PHE A CA 1
ATOM 1141 C C . PHE A 1 148 ? -1.963 -16.632 4.976 1.00 82.44 148 PHE A C 1
ATOM 1143 O O . PHE A 1 148 ? -1.376 -17.481 4.313 1.00 82.44 148 PHE A O 1
ATOM 1150 N N . MET A 1 149 ? -2.254 -15.429 4.474 1.00 81.31 149 MET A N 1
ATOM 11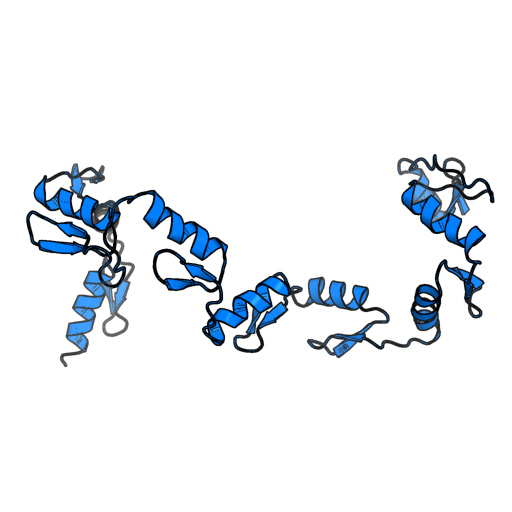51 C CA . MET A 1 149 ? -1.912 -15.030 3.098 1.00 81.31 149 MET A CA 1
ATOM 1152 C C . MET A 1 149 ? -0.406 -14.752 2.908 1.00 81.31 149 MET A C 1
ATOM 1154 O O . MET A 1 149 ? 0.083 -14.746 1.778 1.00 81.31 149 MET A O 1
ATOM 1158 N N . ALA A 1 150 ? 0.338 -14.505 4.000 1.00 82.00 150 ALA A N 1
ATOM 1159 C CA . ALA A 1 150 ? 1.762 -14.149 3.983 1.00 82.00 150 ALA A CA 1
ATOM 1160 C C . ALA A 1 150 ? 2.565 -14.782 5.139 1.00 82.00 150 ALA A C 1
ATOM 1162 O O . ALA A 1 150 ? 2.117 -14.762 6.289 1.00 82.00 150 ALA A O 1
ATOM 1163 N N . VAL A 1 151 ? 3.802 -15.221 4.855 1.00 83.75 151 VAL A N 1
ATOM 1164 C CA . VAL A 1 151 ? 4.736 -15.830 5.833 1.00 83.75 151 VAL A CA 1
ATOM 1165 C C . VAL A 1 151 ? 4.981 -14.918 7.030 1.00 83.75 151 VAL A C 1
ATOM 1167 O O . VAL A 1 151 ? 4.908 -15.3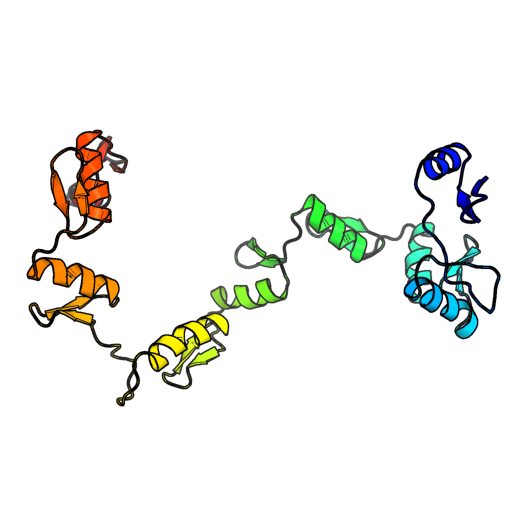55 8.169 1.00 83.75 151 VAL A O 1
ATOM 1170 N N . ARG A 1 152 ? 5.204 -13.619 6.800 1.00 83.56 152 ARG A N 1
ATOM 1171 C CA . ARG A 1 152 ? 5.437 -12.641 7.877 1.00 83.56 152 ARG A CA 1
ATOM 1172 C C . ARG A 1 152 ? 4.266 -12.564 8.865 1.00 83.56 152 ARG A C 1
ATOM 1174 O O . ARG A 1 152 ? 4.485 -12.320 10.050 1.00 83.56 152 ARG A O 1
ATOM 1181 N N . SER A 1 153 ? 3.034 -12.753 8.389 1.00 82.94 153 SER A N 1
ATOM 1182 C CA . SER A 1 153 ? 1.839 -12.783 9.241 1.00 82.94 153 SER A CA 1
ATOM 1183 C C . SER A 1 153 ? 1.805 -14.052 10.090 1.00 82.94 153 SER A C 1
ATOM 1185 O O . SER A 1 153 ? 1.554 -13.959 11.291 1.00 82.94 153 SER A O 1
ATOM 1187 N N . LEU A 1 154 ? 2.159 -15.201 9.503 1.00 83.44 154 LEU A N 1
ATOM 1188 C CA . LEU A 1 154 ? 2.350 -16.453 10.236 1.00 83.44 154 LEU A CA 1
ATOM 1189 C C . LEU A 1 154 ? 3.469 -16.323 11.284 1.00 83.44 154 LEU A C 1
ATOM 1191 O O . LEU A 1 154 ? 3.263 -16.674 12.439 1.00 83.44 154 LEU A O 1
ATOM 1195 N N . SER A 1 155 ? 4.628 -15.754 10.940 1.00 85.00 155 SER A N 1
ATOM 1196 C CA . SER A 1 155 ? 5.737 -15.563 11.886 1.00 85.00 155 SER A CA 1
ATOM 1197 C C . SER A 1 155 ? 5.342 -14.703 13.089 1.00 85.00 155 SER A C 1
ATOM 1199 O O . SER A 1 155 ? 5.734 -15.010 14.211 1.00 85.00 155 SER A O 1
ATOM 1201 N N . LYS A 1 156 ? 4.549 -13.640 12.879 1.00 78.81 156 LYS A N 1
ATOM 1202 C CA . LYS A 1 156 ? 3.990 -12.837 13.980 1.00 78.81 156 LYS A CA 1
ATOM 1203 C C . LYS A 1 156 ? 3.011 -13.645 14.825 1.00 78.81 156 LYS A C 1
ATOM 1205 O O . LYS A 1 156 ? 3.057 -13.554 16.044 1.00 78.81 156 LYS A O 1
ATOM 1210 N N . HIS A 1 157 ? 2.154 -14.434 14.184 1.00 77.44 157 HIS A N 1
ATOM 1211 C CA . HIS A 1 157 ? 1.214 -15.302 14.881 1.00 77.44 157 HIS A CA 1
ATOM 1212 C C . HIS A 1 157 ? 1.923 -16.361 15.736 1.00 77.44 157 HIS A C 1
ATOM 1214 O O . HIS A 1 157 ? 1.548 -16.536 16.885 1.00 77.44 157 HIS A O 1
ATOM 1220 N N . ARG A 1 158 ? 2.997 -16.989 15.244 1.00 77.75 158 ARG A N 1
ATOM 1221 C CA . ARG A 1 158 ? 3.755 -18.008 15.996 1.00 77.75 158 ARG A CA 1
ATOM 1222 C C . ARG A 1 158 ? 4.371 -17.494 17.298 1.00 77.75 158 ARG A C 1
ATOM 1224 O O . ARG A 1 158 ? 4.611 -18.277 18.208 1.00 77.75 158 ARG A O 1
ATOM 1231 N N . LYS A 1 159 ? 4.606 -16.184 17.426 1.00 76.88 159 LYS A N 1
ATOM 1232 C CA . LYS A 1 159 ? 5.057 -15.597 18.699 1.00 76.88 159 LYS A CA 1
ATOM 1233 C C . LYS A 1 159 ? 4.021 -15.758 19.811 1.00 76.88 159 LYS A C 1
ATOM 1235 O O . LYS A 1 159 ? 4.403 -15.923 20.958 1.00 76.88 159 LYS A O 1
ATOM 1240 N N . ILE A 1 160 ? 2.735 -15.789 19.454 1.00 67.94 160 ILE A N 1
ATOM 1241 C CA . ILE A 1 160 ? 1.636 -16.012 20.400 1.00 67.94 160 ILE A CA 1
ATOM 1242 C C . ILE A 1 160 ? 1.766 -17.388 21.062 1.00 67.94 160 ILE A C 1
ATOM 1244 O O . ILE A 1 160 ? 1.483 -17.508 22.247 1.00 67.94 160 ILE A O 1
ATOM 1248 N N . HIS A 1 161 ? 2.231 -18.397 20.321 1.00 64.25 161 HIS A N 1
ATOM 1249 C CA . HIS A 1 161 ? 2.468 -19.736 20.860 1.00 64.25 161 HIS A CA 1
ATOM 1250 C C . HIS A 1 161 ? 3.759 -19.816 21.683 1.00 64.25 161 HIS A C 1
ATOM 1252 O O . HIS A 1 161 ? 3.780 -20.431 22.743 1.00 64.25 161 HIS A O 1
ATOM 1258 N N . ARG A 1 162 ? 4.831 -19.135 21.250 1.00 59.31 162 ARG A N 1
ATOM 1259 C CA . ARG A 1 162 ? 6.108 -19.096 21.995 1.00 59.31 162 ARG A CA 1
ATOM 1260 C C . ARG A 1 162 ? 6.016 -18.373 23.339 1.00 59.31 162 ARG A C 1
ATOM 1262 O O . ARG A 1 162 ? 6.705 -18.757 24.272 1.00 59.31 162 ARG A O 1
ATOM 1269 N N . GLU A 1 163 ? 5.180 -17.345 23.445 1.00 56.88 163 GLU A N 1
ATOM 1270 C CA . GLU A 1 163 ? 4.969 -16.578 24.684 1.00 56.88 163 GLU A CA 1
ATOM 1271 C C . GLU A 1 163 ? 3.890 -17.208 25.598 1.00 56.88 163 GLU A C 1
ATOM 1273 O O . GLU A 1 163 ? 3.488 -16.605 26.591 1.00 56.88 163 GLU A O 1
ATOM 1278 N N . GLY A 1 164 ? 3.417 -18.421 25.275 1.00 52.31 164 GLY A N 1
ATOM 1279 C CA . GLY A 1 164 ? 2.377 -19.152 26.006 1.00 52.31 164 GLY A CA 1
ATOM 1280 C C . GLY A 1 164 ? 2.582 -20.669 25.982 1.00 52.31 164 GLY A C 1
ATOM 1281 O O . GLY A 1 164 ? 1.640 -21.409 25.711 1.00 52.31 164 GLY A O 1
ATOM 1282 N N . ALA A 1 165 ? 3.809 -21.133 26.227 1.00 51.03 165 ALA A N 1
ATOM 1283 C CA . ALA A 1 165 ? 4.138 -22.555 26.253 1.00 51.03 165 ALA A CA 1
ATOM 1284 C C . ALA A 1 165 ? 3.417 -23.287 27.402 1.00 51.03 165 ALA A C 1
ATOM 1286 O O . ALA A 1 165 ? 3.823 -23.153 28.550 1.00 51.03 165 ALA A O 1
ATOM 1287 N N . ALA A 1 166 ? 2.363 -24.048 27.089 1.00 39.00 166 ALA A N 1
ATOM 1288 C CA . ALA A 1 166 ? 2.034 -25.350 27.685 1.00 39.00 166 ALA A CA 1
ATOM 1289 C C . ALA A 1 166 ? 0.672 -25.849 27.173 1.00 39.00 166 ALA A C 1
ATOM 1291 O O . ALA A 1 166 ? -0.348 -25.186 27.336 1.00 39.00 166 ALA A O 1
ATOM 1292 N N . ALA A 1 167 ? 0.703 -27.036 26.564 1.00 44.84 167 ALA A N 1
ATOM 1293 C CA . ALA A 1 167 ? -0.313 -28.084 26.628 1.00 44.84 167 ALA A CA 1
ATOM 1294 C C . ALA A 1 167 ? -1.787 -27.651 26.756 1.00 44.84 167 ALA A C 1
ATOM 1296 O O . ALA A 1 167 ? -2.304 -27.463 27.851 1.00 44.84 167 ALA A O 1
ATOM 1297 N N . THR A 1 168 ? -2.484 -27.575 25.623 1.00 38.06 168 THR A N 1
ATOM 1298 C CA . THR A 1 168 ? -3.775 -28.254 25.366 1.00 38.06 168 THR A CA 1
ATOM 1299 C C . THR A 1 168 ? -4.236 -27.832 23.976 1.00 38.06 168 THR A C 1
ATOM 1301 O O . THR A 1 168 ? -4.564 -26.676 23.709 1.00 38.06 168 THR A O 1
ATOM 1304 N N . GLY A 1 169 ? -4.143 -28.768 23.034 1.00 46.41 169 GLY A N 1
ATOM 1305 C CA . GLY A 1 169 ? -4.483 -28.527 21.643 1.00 46.41 169 GLY A CA 1
ATOM 1306 C C . GLY A 1 169 ? -5.982 -28.347 21.466 1.00 46.41 169 GLY A C 1
ATOM 1307 O O . GLY A 1 169 ? -6.675 -29.339 21.349 1.00 46.41 169 GLY A O 1
ATOM 1308 N N . THR A 1 170 ? -6.445 -27.098 21.391 1.00 38.44 170 THR A N 1
ATOM 1309 C CA . THR A 1 170 ? -7.571 -26.652 20.548 1.00 38.44 170 THR A CA 1
ATOM 1310 C C . THR A 1 170 ? -7.592 -25.120 20.495 1.00 38.44 170 THR A C 1
ATOM 1312 O O . THR A 1 170 ? -8.034 -24.450 21.424 1.00 38.44 170 THR A O 1
ATOM 1315 N N . CYS A 1 171 ? -7.164 -24.524 19.379 1.00 47.16 171 CYS A N 1
ATOM 1316 C CA . CYS A 1 171 ? -7.238 -23.069 19.163 1.00 47.16 171 CYS A CA 1
ATOM 1317 C C . CYS A 1 171 ? -8.644 -22.542 18.809 1.00 47.16 171 CYS A C 1
ATOM 1319 O O . CYS A 1 171 ? -8.783 -21.348 18.532 1.00 47.16 171 CYS A O 1
ATOM 1321 N N . ALA A 1 172 ? -9.679 -23.392 18.827 1.00 43.78 172 ALA A N 1
ATOM 1322 C CA . ALA A 1 172 ? -11.076 -22.960 18.711 1.00 43.78 172 ALA A CA 1
ATOM 1323 C C . ALA A 1 172 ? -11.511 -22.109 19.919 1.00 43.78 172 ALA A C 1
ATOM 1325 O O . ALA A 1 172 ? -12.371 -21.240 19.797 1.00 43.78 172 ALA A O 1
ATOM 1326 N N . GLU A 1 173 ? -10.826 -22.274 21.050 1.00 46.12 173 GLU A N 1
ATOM 1327 C CA . GLU A 1 173 ? -11.052 -21.531 22.278 1.00 46.12 173 GLU A CA 1
ATOM 1328 C C . GLU A 1 173 ? -9.754 -20.829 22.678 1.00 46.12 173 GLU A C 1
ATOM 1330 O O . GLU A 1 173 ? -9.099 -21.149 23.665 1.00 46.12 173 GLU A O 1
ATOM 1335 N N . HIS A 1 174 ? -9.327 -19.859 21.862 1.00 46.81 174 HIS A N 1
ATOM 1336 C CA . HIS A 1 174 ? -8.324 -18.882 22.283 1.00 46.81 174 HIS A CA 1
ATOM 1337 C C . HIS A 1 174 ? -8.885 -18.161 23.511 1.00 46.81 174 HIS A C 1
ATOM 1339 O O . HIS A 1 174 ? -9.603 -17.171 23.362 1.00 46.81 174 HIS A O 1
ATOM 1345 N N . ARG A 1 175 ? -8.594 -18.732 24.690 1.00 53.00 175 ARG A N 1
ATOM 1346 C CA . ARG A 1 175 ? -8.824 -18.257 26.053 1.00 53.00 175 ARG A CA 1
ATOM 1347 C C . ARG A 1 175 ? -9.492 -16.897 26.021 1.00 53.00 175 ARG A C 1
ATOM 1349 O O . ARG A 1 175 ? -8.804 -15.893 25.791 1.00 53.00 175 ARG A O 1
ATOM 1356 N N . ARG A 1 176 ? -10.815 -16.859 26.234 1.00 52.53 176 ARG A N 1
ATOM 1357 C CA . ARG A 1 176 ? -11.481 -15.617 26.631 1.00 52.53 176 ARG A CA 1
ATOM 1358 C C . ARG A 1 176 ? -10.529 -14.975 27.641 1.00 52.53 176 ARG A C 1
ATOM 1360 O O . ARG A 1 176 ? -10.173 -15.604 28.635 1.00 52.53 176 ARG A O 1
ATOM 1367 N N . ARG A 1 177 ? -10.003 -13.785 27.348 1.00 64.31 177 ARG A N 1
ATOM 1368 C CA . ARG A 1 177 ? -9.233 -13.027 28.337 1.00 64.31 177 ARG A CA 1
ATOM 1369 C C . ARG A 1 177 ? -10.289 -12.567 29.331 1.00 64.31 177 ARG A C 1
ATOM 1371 O O . ARG A 1 177 ? -10.838 -11.488 29.150 1.00 64.31 177 ARG A O 1
ATOM 1378 N N . VAL A 1 178 ? -10.703 -13.469 30.215 1.00 63.72 178 VAL A N 1
ATOM 1379 C CA . VAL A 1 178 ? -11.781 -13.271 31.175 1.00 63.72 178 VAL A CA 1
ATOM 1380 C C . VAL A 1 178 ? -11.199 -12.519 32.351 1.00 63.72 178 VAL A C 1
ATOM 1382 O O . VAL A 1 178 ? -10.095 -12.813 32.798 1.00 63.72 178 VAL A O 1
ATOM 1385 N N . CYS A 1 179 ? -11.918 -11.517 32.826 1.00 76.69 179 CYS A N 1
ATOM 1386 C CA . CYS A 1 179 ? -11.652 -10.977 34.144 1.00 76.69 179 CYS A CA 1
ATOM 1387 C C . CYS A 1 179 ? -12.146 -11.975 35.186 1.00 76.69 179 CYS A C 1
ATOM 1389 O O . CYS A 1 179 ? -13.345 -12.219 35.247 1.00 76.69 179 CYS A O 1
ATOM 1391 N N . GLU A 1 180 ? -11.247 -12.541 35.986 1.00 76.19 180 GLU A N 1
ATOM 1392 C CA . GLU A 1 180 ? -11.607 -13.503 37.040 1.00 76.19 180 GLU A CA 1
ATOM 1393 C C . GLU A 1 180 ? -12.568 -12.903 38.076 1.00 76.19 180 GLU A C 1
ATOM 1395 O O . GLU A 1 180 ? -13.388 -13.616 38.637 1.00 76.19 180 GLU A O 1
ATOM 1400 N N . GLU A 1 181 ? -12.551 -11.580 38.245 1.00 75.94 181 GLU A N 1
ATOM 1401 C CA . GLU A 1 181 ? -13.411 -10.876 39.196 1.00 75.94 181 GLU A CA 1
ATOM 1402 C C . GLU A 1 181 ? -14.848 -10.657 38.693 1.00 75.94 181 GLU A C 1
ATOM 1404 O O . GLU A 1 181 ? -15.774 -10.567 39.491 1.00 75.94 181 GLU A O 1
ATOM 1409 N N . CYS A 1 182 ? -15.075 -10.562 37.374 1.00 80.06 182 CYS A N 1
ATOM 1410 C CA . CYS A 1 182 ? -16.415 -10.261 36.841 1.00 80.06 182 CYS A CA 1
ATOM 1411 C C . CYS A 1 182 ? -16.855 -11.087 35.627 1.00 80.06 182 CYS A C 1
ATOM 1413 O O . CYS A 1 182 ? -17.874 -10.782 35.004 1.00 80.06 182 CYS A O 1
ATOM 1415 N N . GLY A 1 183 ? -16.081 -12.092 35.224 1.00 72.31 183 GLY A N 1
ATOM 1416 C CA . GLY A 1 183 ? -16.420 -12.998 34.125 1.00 72.31 183 GLY A CA 1
ATOM 1417 C C . GLY A 1 183 ? -16.427 -12.363 32.725 1.00 72.31 183 GLY A C 1
ATOM 1418 O O . GLY A 1 183 ? -16.699 -13.046 31.733 1.00 72.31 183 GLY A O 1
ATOM 1419 N N . LYS A 1 184 ? -16.111 -11.067 32.584 1.00 73.56 184 LYS A N 1
ATOM 1420 C CA . LYS A 1 184 ? -16.145 -10.374 31.284 1.00 73.56 184 LYS A CA 1
ATOM 1421 C C . LYS A 1 184 ? -15.002 -10.818 30.383 1.00 73.56 184 LYS A C 1
ATOM 1423 O O . LYS A 1 184 ? -13.841 -10.761 30.773 1.00 73.56 184 LYS A O 1
ATOM 1428 N N . ALA A 1 185 ? -15.336 -11.197 29.152 1.00 76.94 185 ALA A N 1
ATOM 1429 C CA . ALA A 1 185 ? -14.373 -11.615 28.142 1.00 76.94 185 ALA A CA 1
ATOM 1430 C C . ALA A 1 185 ? -13.871 -10.434 27.302 1.00 76.94 185 ALA A C 1
ATOM 1432 O O . ALA A 1 185 ? -14.656 -9.613 26.823 1.00 76.94 185 ALA A O 1
ATOM 1433 N N . PHE A 1 186 ? -12.560 -10.389 27.066 1.00 75.62 186 PHE A N 1
ATOM 1434 C CA . PHE A 1 186 ? -11.912 -9.352 26.268 1.00 75.62 186 PHE A CA 1
ATOM 1435 C C . PHE A 1 186 ? -11.214 -9.925 25.034 1.00 75.62 186 PHE A C 1
ATOM 1437 O O . PHE A 1 186 ? -10.706 -11.045 25.035 1.00 75.62 186 PHE A O 1
ATOM 1444 N N . ARG A 1 187 ? -11.162 -9.108 23.974 1.00 69.00 187 ARG A N 1
ATOM 1445 C CA . ARG A 1 187 ? -10.560 -9.455 22.675 1.00 69.00 187 ARG A CA 1
ATOM 1446 C C . ARG A 1 187 ? -9.054 -9.721 22.760 1.00 69.00 187 ARG A C 1
ATOM 1448 O O . ARG A 1 187 ? -8.514 -10.475 21.961 1.00 69.00 187 ARG A O 1
ATOM 1455 N N . ASP A 1 188 ? -8.367 -9.053 23.682 1.00 74.44 188 ASP A N 1
ATOM 1456 C CA . ASP A 1 188 ? -6.919 -9.133 23.834 1.00 74.44 188 ASP A CA 1
ATOM 1457 C C . ASP A 1 188 ? -6.490 -8.842 25.284 1.00 74.44 188 ASP A C 1
ATOM 1459 O O . ASP A 1 188 ? -7.267 -8.372 26.119 1.00 74.44 188 ASP A O 1
ATOM 1463 N N . GLY A 1 189 ? -5.229 -9.147 25.599 1.00 76.69 189 GLY A N 1
ATOM 1464 C CA . GLY A 1 189 ? -4.672 -8.963 26.942 1.00 76.69 189 GLY A CA 1
ATOM 1465 C C . GLY A 1 189 ? -4.499 -7.519 27.387 1.00 76.69 189 GLY A C 1
ATOM 1466 O O . GLY A 1 189 ? -4.472 -7.247 28.584 1.00 76.69 189 GLY A O 1
ATOM 1467 N N . ALA A 1 190 ? -4.361 -6.581 26.451 1.00 81.06 190 ALA A N 1
ATOM 1468 C CA . ALA A 1 190 ? -4.279 -5.164 26.788 1.00 81.06 190 ALA A CA 1
ATOM 1469 C C . ALA A 1 190 ? -5.655 -4.635 27.217 1.00 81.06 190 ALA A C 1
ATOM 1471 O O . ALA A 1 190 ? -5.750 -3.863 28.172 1.00 81.06 190 ALA A O 1
ATOM 1472 N N . ALA A 1 191 ? -6.720 -5.096 26.559 1.00 81.94 191 ALA A N 1
ATOM 1473 C CA . ALA A 1 191 ? -8.092 -4.793 26.930 1.00 81.94 191 ALA A CA 1
ATOM 1474 C C . ALA A 1 191 ? -8.450 -5.353 28.315 1.00 81.94 191 ALA A C 1
ATOM 1476 O O . ALA A 1 191 ? -9.024 -4.607 29.106 1.00 81.94 191 ALA A O 1
ATOM 1477 N N . LEU A 1 192 ? -8.045 -6.591 28.631 1.00 83.25 192 LEU A N 1
ATOM 1478 C CA . LEU A 1 192 ? -8.231 -7.167 29.969 1.00 83.25 192 LEU A CA 1
ATOM 1479 C C . LEU A 1 192 ? -7.478 -6.371 31.047 1.00 83.25 192 LEU A C 1
ATOM 1481 O O . LEU A 1 192 ? -8.093 -5.950 32.019 1.00 83.25 192 LEU A O 1
ATOM 1485 N N . ARG A 1 193 ? -6.184 -6.072 30.853 1.00 83.56 193 ARG A N 1
ATOM 1486 C CA . ARG A 1 193 ? -5.392 -5.283 31.822 1.00 83.56 193 ARG A CA 1
ATOM 1487 C C . ARG A 1 193 ? -5.965 -3.891 32.070 1.00 83.56 193 ARG A C 1
ATOM 1489 O O . ARG A 1 193 ? -6.028 -3.425 33.199 1.00 83.56 193 ARG A O 1
ATOM 1496 N N . ARG A 1 194 ? -6.421 -3.212 31.014 1.00 85.19 194 ARG A N 1
ATOM 1497 C CA . ARG A 1 194 ? -7.103 -1.919 31.159 1.00 85.19 194 ARG A CA 1
ATOM 1498 C C . ARG A 1 194 ? -8.416 -2.057 31.923 1.00 85.19 194 ARG A C 1
ATOM 1500 O O . ARG A 1 194 ? -8.770 -1.152 32.666 1.00 85.19 194 ARG A O 1
ATOM 1507 N N . HIS A 1 195 ? -9.146 -3.147 31.711 1.00 85.75 195 HIS A N 1
ATOM 1508 C CA . HIS A 1 195 ? -10.378 -3.409 32.435 1.00 85.75 195 HIS A CA 1
ATOM 1509 C C . HIS A 1 195 ? -10.131 -3.732 33.914 1.00 85.75 195 HIS A C 1
ATOM 1511 O O . HIS A 1 195 ? -10.888 -3.243 34.740 1.00 85.75 195 HIS A O 1
ATOM 1517 N N . GLN A 1 196 ? -9.053 -4.439 34.261 1.00 85.25 196 GLN A N 1
ATOM 1518 C CA . GLN A 1 196 ? -8.679 -4.698 35.659 1.00 85.25 196 GLN A CA 1
ATOM 1519 C C . GLN A 1 196 ? -8.513 -3.407 36.477 1.00 85.25 196 GLN A C 1
ATOM 1521 O O . GLN A 1 196 ? -8.836 -3.383 37.655 1.00 85.25 196 GLN A O 1
ATOM 1526 N N . ARG A 1 197 ? -8.146 -2.287 35.839 1.00 88.38 197 ARG A N 1
ATOM 1527 C CA . ARG A 1 197 ? -8.101 -0.965 36.493 1.00 88.38 197 ARG A CA 1
ATOM 1528 C C . ARG A 1 197 ? -9.451 -0.456 36.995 1.00 88.38 197 ARG A C 1
ATOM 1530 O O . ARG A 1 197 ? -9.499 0.455 37.810 1.00 88.38 197 ARG A O 1
ATOM 1537 N N . VAL A 1 198 ? -10.556 -0.991 36.475 1.00 84.38 198 VAL A N 1
ATOM 1538 C CA . VAL A 1 198 ? -11.900 -0.688 36.991 1.00 84.38 198 VAL A CA 1
ATOM 1539 C C . VAL A 1 198 ? -12.073 -1.273 38.389 1.00 84.38 198 VAL A C 1
ATOM 1541 O O . VAL A 1 198 ? -12.728 -0.652 39.215 1.00 84.38 198 VAL A O 1
ATOM 1544 N N . HIS A 1 199 ? -11.453 -2.422 38.642 1.00 84.88 199 HIS A N 1
ATOM 1545 C CA . HIS A 1 199 ? -11.507 -3.118 39.916 1.00 84.88 199 HIS A CA 1
ATOM 1546 C C . HIS A 1 199 ? -10.502 -2.551 40.918 1.00 84.88 199 HIS A C 1
ATOM 1548 O O . HIS A 1 199 ? -10.860 -2.232 42.044 1.00 84.88 199 HIS A O 1
ATOM 1554 N N . THR A 1 200 ? -9.262 -2.310 40.482 1.00 84.62 200 THR A N 1
ATOM 1555 C CA . THR A 1 200 ? -8.221 -1.737 41.353 1.00 84.62 200 THR A CA 1
ATOM 1556 C C . THR A 1 200 ? -8.377 -0.234 41.590 1.00 84.62 200 THR A C 1
ATOM 1558 O O . THR A 1 200 ? -7.675 0.343 42.413 1.00 84.62 200 THR A O 1
ATOM 1561 N N . GLY A 1 201 ? -9.252 0.438 40.836 1.00 84.00 201 GLY A N 1
ATOM 1562 C CA . GLY A 1 201 ? -9.434 1.888 40.906 1.00 84.00 201 GLY A CA 1
ATOM 1563 C C . GLY A 1 201 ? -8.277 2.704 40.318 1.00 84.00 201 GLY A C 1
ATOM 1564 O O . GLY A 1 201 ? -8.337 3.936 40.339 1.00 84.00 201 GLY A O 1
ATOM 1565 N N . GLU A 1 202 ? -7.251 2.058 39.754 1.00 88.56 202 GLU A N 1
ATOM 1566 C CA . GLU A 1 202 ? -6.103 2.736 39.157 1.00 88.56 202 GLU A CA 1
ATOM 1567 C C . GLU A 1 202 ? -6.524 3.674 38.020 1.00 88.56 202 GLU A C 1
ATOM 1569 O O . GLU A 1 202 ? -7.111 3.280 37.001 1.00 88.56 202 GLU A O 1
ATOM 1574 N N . LYS A 1 203 ? -6.145 4.945 38.149 1.00 88.50 203 LYS A N 1
ATOM 1575 C CA . LYS A 1 203 ? -6.430 5.984 37.155 1.00 88.50 203 LYS A CA 1
ATOM 1576 C C . LYS A 1 203 ? -5.143 6.706 36.751 1.00 88.50 203 LYS A C 1
ATOM 1578 O O . LYS A 1 203 ? -4.930 7.838 37.169 1.00 88.50 203 LYS A O 1
ATOM 1583 N N . PRO A 1 204 ? -4.292 6.086 35.910 1.00 89.44 204 PRO A N 1
ATOM 1584 C CA . PRO A 1 204 ? -2.981 6.646 35.571 1.00 89.44 204 PRO A CA 1
ATOM 1585 C C . PRO A 1 204 ? -3.036 7.937 34.745 1.00 89.44 204 PRO A C 1
ATOM 1587 O O . PRO A 1 204 ? -2.015 8.584 34.546 1.00 89.44 204 PRO A O 1
ATOM 1590 N N . PHE A 1 205 ? -4.199 8.285 34.188 1.00 92.31 205 PHE A N 1
ATOM 1591 C CA . PHE A 1 205 ? -4.327 9.385 33.237 1.00 92.31 205 PHE A CA 1
ATOM 1592 C C . PHE A 1 205 ? -5.073 10.560 33.866 1.00 92.31 205 PHE A C 1
ATOM 1594 O O . PHE A 1 205 ? -6.302 10.605 33.808 1.00 92.31 205 PHE A O 1
ATOM 1601 N N . GLY A 1 206 ? -4.329 11.497 34.450 1.00 92.56 206 GLY A N 1
ATOM 1602 C CA . GLY A 1 206 ? -4.854 12.733 35.032 1.00 92.56 206 GLY A CA 1
ATOM 1603 C C . GLY A 1 206 ? -5.080 13.839 34.001 1.00 92.56 206 GLY A C 1
ATOM 1604 O O . GLY A 1 206 ? -4.303 14.007 33.061 1.00 92.56 206 GLY A O 1
ATOM 1605 N N . CYS A 1 207 ? -6.151 14.605 34.179 1.00 93.94 207 CYS A N 1
ATOM 1606 C CA . CYS A 1 207 ? -6.386 15.855 33.474 1.00 93.94 207 CYS A CA 1
ATOM 1607 C C . CYS A 1 207 ? -5.637 16.988 34.190 1.00 93.94 207 CYS A C 1
ATOM 1609 O O . CYS A 1 207 ? -5.940 17.239 35.356 1.00 93.94 207 CYS A O 1
ATOM 1611 N N . PRO A 1 208 ? -4.709 17.697 33.522 1.00 89.62 208 PRO A N 1
ATOM 1612 C CA . PRO A 1 208 ? -3.973 18.792 34.153 1.00 89.62 208 PRO A CA 1
ATOM 1613 C C . PRO A 1 208 ? -4.858 20.014 34.443 1.00 89.62 208 PRO A C 1
ATOM 1615 O O . PRO A 1 208 ? -4.534 20.800 35.320 1.00 89.62 208 PRO A O 1
ATOM 1618 N N . GLU A 1 209 ? -5.979 20.165 33.732 1.00 90.94 209 GLU A N 1
ATOM 1619 C CA . GLU A 1 209 ? -6.857 21.340 33.829 1.00 90.94 209 GLU A CA 1
ATOM 1620 C C . GLU A 1 209 ? -7.819 21.261 35.029 1.00 90.94 209 GLU A C 1
ATOM 1622 O O . GLU A 1 209 ? -8.158 22.282 35.614 1.00 90.94 209 GLU A O 1
ATOM 1627 N N . CYS A 1 210 ? -8.265 20.060 35.424 1.00 92.50 210 CYS A N 1
ATOM 1628 C CA . CYS A 1 210 ? -9.241 19.895 36.514 1.00 92.50 210 CYS A CA 1
ATOM 1629 C C . CYS A 1 210 ? -8.931 18.761 37.504 1.00 92.50 210 CYS A C 1
ATOM 1631 O O . CYS A 1 210 ? -9.779 18.408 38.323 1.00 92.50 210 CYS A O 1
ATOM 1633 N N . GLY A 1 211 ? -7.762 18.122 37.401 1.00 89.19 211 GLY A N 1
ATOM 1634 C CA . GLY A 1 211 ? -7.321 17.042 38.296 1.00 89.19 211 GLY A CA 1
ATOM 1635 C C . GLY A 1 211 ? -8.054 15.702 38.131 1.00 89.19 211 GLY A C 1
ATOM 1636 O O . GLY A 1 211 ? -7.672 14.702 38.742 1.00 89.19 211 GLY A O 1
ATOM 1637 N N . LYS A 1 212 ? -9.095 15.623 37.289 1.00 92.44 212 LYS A N 1
ATOM 1638 C CA . LYS A 1 212 ? -9.859 14.382 37.075 1.00 92.44 212 LYS A CA 1
ATOM 1639 C C . LYS A 1 212 ? -8.997 13.307 36.426 1.00 92.44 212 LYS A C 1
ATOM 1641 O O . LYS A 1 212 ? -8.376 13.544 35.396 1.00 92.44 212 LYS A O 1
ATOM 1646 N N . SER A 1 213 ? -9.022 12.103 36.992 1.00 92.31 213 SER A N 1
ATOM 1647 C CA . SER A 1 213 ? -8.196 10.983 36.532 1.00 92.31 213 SER A CA 1
ATOM 1648 C C . SER A 1 213 ? -9.021 9.844 35.925 1.00 92.31 213 SER A C 1
ATOM 1650 O O . SER A 1 213 ? -10.137 9.554 36.361 1.00 92.31 213 SER A O 1
ATOM 1652 N N . PHE A 1 214 ? -8.460 9.178 34.914 1.00 89.62 214 PHE A N 1
ATOM 1653 C CA . PHE A 1 214 ? -9.125 8.153 34.107 1.00 89.62 214 PHE A CA 1
ATOM 1654 C C . PHE A 1 214 ? -8.294 6.866 34.012 1.00 89.62 214 PHE A C 1
ATOM 1656 O O . PHE A 1 214 ? -7.065 6.890 34.016 1.00 89.62 214 PHE A O 1
ATOM 1663 N N . CYS A 1 215 ? -8.966 5.721 33.851 1.00 86.50 215 CYS A N 1
ATOM 1664 C CA . CYS A 1 215 ? -8.322 4.408 33.694 1.00 86.50 215 CYS A CA 1
ATOM 1665 C C . CYS A 1 215 ? -7.752 4.161 32.280 1.00 86.50 215 CYS A C 1
ATOM 1667 O O . CYS A 1 215 ? -6.934 3.256 32.074 1.00 86.50 215 CYS A O 1
ATOM 1669 N N . ALA A 1 216 ? -8.161 4.972 31.296 1.00 87.44 216 ALA A N 1
ATOM 1670 C CA . ALA A 1 216 ? -7.778 4.862 29.892 1.00 87.44 216 ALA A CA 1
ATOM 1671 C C . ALA A 1 216 ? -7.437 6.230 29.283 1.00 87.44 216 ALA A C 1
ATOM 1673 O O . ALA A 1 216 ? -8.170 7.199 29.482 1.00 87.44 216 ALA A O 1
ATOM 1674 N N . SER A 1 217 ? -6.383 6.286 28.464 1.00 90.25 217 SER A N 1
ATOM 1675 C CA . SER A 1 217 ? -5.946 7.514 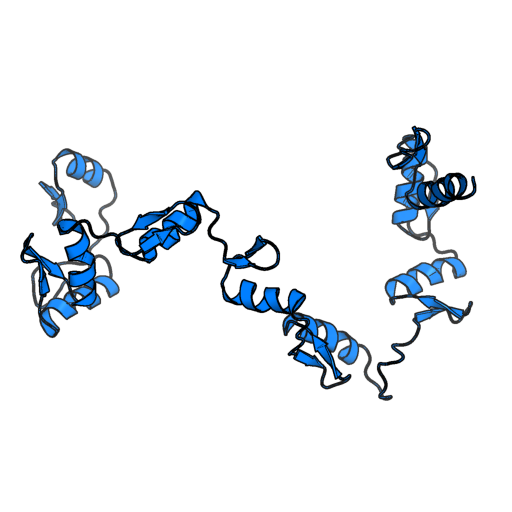27.783 1.00 90.25 217 SER A CA 1
ATOM 1676 C C . SER A 1 217 ? -7.015 8.079 26.844 1.00 90.25 217 SER A C 1
ATOM 1678 O O . SER A 1 217 ? -7.232 9.285 26.801 1.00 90.25 217 SER A O 1
ATOM 1680 N N . SER A 1 218 ? -7.753 7.213 26.144 1.00 89.56 218 SER A N 1
ATOM 1681 C CA . SER A 1 218 ? -8.874 7.616 25.288 1.00 89.56 218 SER A CA 1
ATOM 1682 C C . SER A 1 218 ? -9.970 8.351 26.060 1.00 89.56 218 SER A C 1
ATOM 1684 O O . SER A 1 218 ? -10.581 9.271 25.525 1.00 89.56 218 SER A O 1
ATOM 1686 N N . SER A 1 219 ? -10.218 7.959 27.313 1.00 90.75 219 SER A N 1
ATOM 1687 C CA . SER A 1 219 ? -11.216 8.610 28.164 1.00 90.75 219 SER A CA 1
ATOM 1688 C C . SER A 1 219 ? -10.760 10.005 28.582 1.00 90.75 219 SER A C 1
ATOM 1690 O O . SER A 1 219 ? -11.566 10.927 28.541 1.00 90.75 219 SER A O 1
ATOM 1692 N N . LEU A 1 220 ? -9.468 10.178 28.889 1.00 93.12 220 LEU A N 1
ATOM 1693 C CA . LEU A 1 220 ? -8.888 11.497 29.145 1.00 93.12 220 LEU A CA 1
ATOM 1694 C C . LEU A 1 220 ? -8.999 12.407 27.911 1.00 93.12 220 LEU A C 1
ATOM 1696 O O . LEU A 1 220 ? -9.416 13.551 28.039 1.00 93.12 220 LEU A O 1
ATOM 1700 N N . VAL A 1 221 ? -8.691 11.907 26.710 1.00 92.56 221 VAL A N 1
ATOM 1701 C CA . VAL A 1 221 ? -8.813 12.696 25.467 1.00 92.56 221 VAL A CA 1
ATOM 1702 C C . VAL A 1 221 ? -10.255 13.155 25.232 1.00 92.56 221 VAL A C 1
ATOM 1704 O O . VAL A 1 221 ? -10.486 14.325 24.942 1.00 92.56 221 VAL A O 1
ATOM 1707 N N . ILE A 1 222 ? -11.233 12.258 25.392 1.00 92.12 222 ILE A N 1
ATOM 1708 C CA . ILE A 1 222 ? -12.658 12.604 25.265 1.00 92.12 222 ILE A CA 1
ATOM 1709 C C . ILE A 1 222 ? -13.067 13.617 26.337 1.00 92.12 222 ILE A C 1
ATOM 1711 O O . ILE A 1 222 ? -13.816 14.541 26.042 1.00 92.12 222 ILE A O 1
ATOM 1715 N N . HIS A 1 223 ? -12.573 13.465 27.564 1.00 92.69 223 HIS A N 1
ATOM 1716 C CA . HIS A 1 223 ? -12.839 14.414 28.635 1.00 92.69 223 HIS A CA 1
ATOM 1717 C C . HIS A 1 223 ? -12.251 15.798 28.345 1.00 92.69 223 HIS A C 1
ATOM 1719 O O . HIS A 1 223 ? -12.939 16.789 28.538 1.00 92.69 223 HIS A O 1
ATOM 1725 N N . ARG A 1 224 ? -11.030 15.897 27.812 1.00 93.25 224 ARG A N 1
ATOM 1726 C CA . ARG A 1 224 ? -10.429 17.202 27.490 1.00 93.25 224 ARG A CA 1
ATOM 1727 C C . ARG A 1 224 ? -11.260 18.019 26.502 1.00 93.25 224 ARG A C 1
ATOM 1729 O O . ARG A 1 224 ? -11.329 19.235 26.618 1.00 93.25 224 ARG A O 1
ATOM 1736 N N . ARG A 1 225 ? -11.988 17.358 25.602 1.00 93.25 225 ARG A N 1
ATOM 1737 C CA . ARG A 1 225 ? -12.934 18.035 24.705 1.00 93.25 225 ARG A CA 1
ATOM 1738 C C . ARG A 1 225 ? -14.094 18.724 25.427 1.00 93.25 225 ARG A C 1
ATOM 1740 O O . ARG A 1 225 ? -14.696 19.626 24.861 1.00 93.25 225 ARG A O 1
ATOM 1747 N N . SER A 1 226 ? -14.416 18.341 26.668 1.00 88.81 226 SER A N 1
ATOM 1748 C CA . SER A 1 226 ? -15.405 19.081 27.463 1.00 88.81 226 SER A CA 1
ATOM 1749 C C . SER A 1 226 ? -14.884 20.423 27.970 1.00 88.81 226 SER A C 1
ATOM 1751 O O . SER A 1 226 ? -15.698 21.288 28.260 1.00 88.81 226 SER A O 1
ATOM 1753 N N . HIS A 1 227 ? -13.563 20.607 28.060 1.00 90.81 227 HIS A N 1
ATOM 1754 C CA . HIS A 1 227 ? -12.973 21.906 28.390 1.00 90.81 227 HIS A CA 1
ATOM 1755 C C . HIS A 1 227 ? -12.941 22.832 27.175 1.00 90.81 227 HIS A C 1
ATOM 1757 O O . HIS A 1 227 ? -13.251 24.010 27.292 1.00 90.81 227 HIS A O 1
ATOM 1763 N N . THR A 1 228 ? -12.630 22.291 25.994 1.00 90.00 228 THR A N 1
ATOM 1764 C CA . THR A 1 228 ? -12.552 23.076 24.752 1.00 90.00 228 THR A CA 1
ATOM 1765 C C . THR A 1 228 ? -13.900 23.273 24.056 1.00 90.00 228 THR A C 1
ATOM 1767 O O . THR A 1 228 ? -13.998 24.073 23.132 1.00 90.00 228 THR A O 1
ATOM 1770 N N . GLY A 1 229 ? -14.933 22.518 24.441 1.00 88.75 229 GLY A N 1
ATOM 1771 C CA . GLY A 1 229 ? -16.224 22.506 23.747 1.00 88.75 229 GLY A CA 1
ATOM 1772 C C . GLY A 1 229 ? -16.196 21.800 22.384 1.00 88.75 229 GLY A C 1
ATOM 1773 O O . GLY A 1 229 ? -17.175 21.866 21.643 1.00 88.75 229 GLY A O 1
ATOM 1774 N N . GLU A 1 230 ? -15.110 21.100 22.039 1.00 92.25 230 GLU A N 1
ATOM 1775 C CA . GLU A 1 230 ? -14.949 20.426 20.748 1.00 92.25 230 GLU A CA 1
ATOM 1776 C C . GLU A 1 230 ? -15.943 19.258 20.599 1.00 92.25 230 GLU A C 1
ATOM 1778 O O . GLU A 1 230 ? -15.963 18.305 21.390 1.00 92.25 230 GLU A O 1
ATOM 1783 N N . ARG A 1 231 ? -16.766 19.293 19.543 1.00 91.06 231 ARG A N 1
ATOM 1784 C CA . ARG A 1 231 ? -17.787 18.268 19.255 1.00 91.06 231 ARG A CA 1
ATOM 1785 C C . ARG A 1 231 ? -17.662 17.758 17.813 1.00 91.06 231 ARG A C 1
ATOM 1787 O O . ARG A 1 231 ? -18.485 18.111 16.974 1.00 91.06 231 ARG A O 1
ATOM 1794 N N . PRO A 1 232 ? -16.661 16.907 17.508 1.00 91.69 232 PRO A N 1
ATOM 1795 C CA . PRO A 1 232 ? -16.326 16.521 16.130 1.00 91.69 232 PRO A CA 1
ATOM 1796 C C . PRO A 1 232 ? -17.367 15.640 15.440 1.00 91.69 232 PRO A C 1
ATOM 1798 O O . PRO A 1 232 ? -17.281 15.400 14.241 1.00 91.69 232 PRO A O 1
ATOM 1801 N N . PHE A 1 233 ? -18.290 15.058 16.205 1.00 93.38 233 PHE A N 1
ATOM 1802 C CA . PHE A 1 233 ? -19.212 14.051 15.700 1.00 93.38 233 PHE A CA 1
ATOM 1803 C C . PHE A 1 233 ? -20.582 14.676 15.488 1.00 93.38 233 PHE A C 1
ATOM 1805 O O . PHE A 1 233 ? -21.338 14.830 16.445 1.00 93.38 233 PHE A O 1
ATOM 1812 N N . LEU A 1 234 ? -20.881 15.035 14.246 1.00 93.44 234 LEU A N 1
ATOM 1813 C CA . LEU A 1 234 ? -22.160 15.606 13.836 1.00 93.44 234 LEU A CA 1
ATOM 1814 C C . LEU A 1 234 ? -23.176 14.502 13.530 1.00 93.44 234 LEU A C 1
ATOM 1816 O O . LEU A 1 234 ? -22.815 13.392 13.136 1.00 93.44 234 LEU A O 1
ATOM 1820 N N . CYS A 1 235 ? -24.447 14.803 13.769 1.00 94.00 235 CYS A N 1
ATOM 1821 C CA . CYS A 1 235 ? -25.567 13.998 13.322 1.00 94.00 235 CYS A CA 1
ATOM 1822 C C . CYS A 1 235 ? -26.194 14.653 12.099 1.00 94.00 235 CYS A C 1
ATOM 1824 O O . CYS A 1 235 ? -26.841 15.686 12.231 1.00 94.00 235 CYS A O 1
ATOM 1826 N N . ASP A 1 236 ? -26.074 13.994 10.952 1.00 89.19 236 ASP A N 1
ATOM 1827 C CA . ASP A 1 236 ? -26.567 14.509 9.669 1.00 89.19 236 ASP A CA 1
ATOM 1828 C C . ASP A 1 236 ? -28.100 14.650 9.614 1.00 89.19 236 ASP A C 1
ATOM 1830 O O . ASP A 1 236 ? -28.637 15.329 8.751 1.00 89.19 236 ASP A O 1
ATOM 1834 N N . SER A 1 237 ? -28.827 14.000 10.529 1.00 88.31 237 SER A N 1
ATOM 1835 C CA . SER A 1 237 ? -30.296 14.010 10.552 1.00 88.31 237 SER A CA 1
ATOM 1836 C C . SER A 1 237 ? -30.902 15.136 11.392 1.00 88.31 237 SER A C 1
ATOM 1838 O O . SER A 1 237 ? -32.101 15.378 11.294 1.00 88.31 237 SER A O 1
ATOM 1840 N N . CYS A 1 238 ? -30.140 15.776 12.285 1.00 91.31 238 CYS A N 1
ATOM 1841 C CA . CYS A 1 238 ? -30.686 16.843 13.136 1.00 91.31 238 CYS A CA 1
ATOM 1842 C C . CYS A 1 238 ? -29.638 17.853 13.628 1.00 91.31 238 CYS A C 1
ATOM 1844 O O . CYS A 1 238 ? -29.830 18.453 14.688 1.00 91.31 238 CYS A O 1
ATOM 1846 N N . ASP A 1 239 ? -28.497 17.945 12.942 1.00 86.62 239 ASP A N 1
ATOM 1847 C CA . ASP A 1 239 ? -27.372 18.864 13.183 1.00 86.62 239 ASP A CA 1
ATOM 1848 C C . ASP A 1 239 ? -26.807 18.892 14.614 1.00 86.62 239 ASP A C 1
ATOM 1850 O O . ASP A 1 239 ? -26.033 19.769 15.005 1.00 86.62 239 ASP A O 1
ATOM 1854 N N . LYS A 1 240 ? -27.140 17.888 15.433 1.00 91.56 240 LYS A N 1
ATOM 1855 C CA . LYS A 1 240 ? -26.620 17.776 16.799 1.00 91.56 240 LYS A CA 1
ATOM 1856 C C . LYS A 1 240 ? -25.183 17.281 16.766 1.00 91.56 240 LYS A C 1
ATOM 1858 O O . LYS A 1 240 ? -24.883 16.247 16.174 1.00 91.56 240 LYS A O 1
ATOM 1863 N N . SER A 1 241 ? -24.305 17.976 17.481 1.00 91.81 241 SER A N 1
ATOM 1864 C CA . SER A 1 241 ? -22.897 17.612 17.619 1.00 91.81 241 SER A CA 1
ATOM 1865 C C . SER A 1 241 ? -22.617 16.891 18.942 1.00 91.81 241 SER A C 1
ATOM 1867 O O . SER A 1 241 ? -23.229 17.158 19.985 1.00 91.81 241 SER A O 1
ATOM 1869 N N . PHE A 1 242 ? -21.657 15.970 18.933 1.00 92.12 242 PHE A N 1
ATOM 1870 C CA . PHE A 1 242 ? -21.293 15.127 20.070 1.00 92.12 242 PHE A CA 1
ATOM 1871 C C . PHE A 1 242 ? -19.778 15.089 20.284 1.00 92.12 242 PHE A C 1
ATOM 1873 O O . PHE A 1 242 ? -18.983 15.124 19.349 1.00 92.12 242 PHE A O 1
ATOM 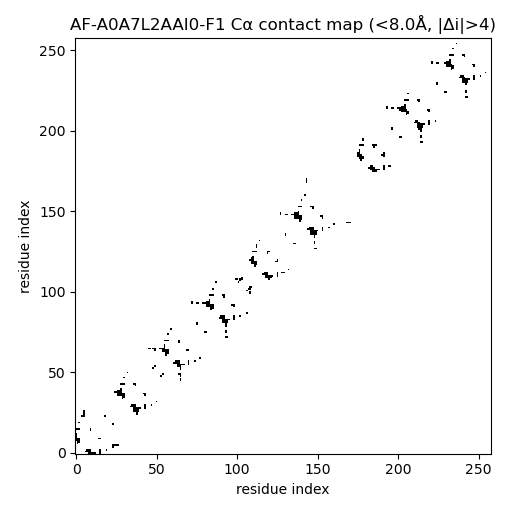1880 N N . VAL A 1 243 ? -19.377 14.944 21.549 1.00 91.62 243 VAL A N 1
ATOM 1881 C CA . VAL A 1 243 ? -17.966 14.888 21.976 1.00 91.62 243 VAL A CA 1
ATOM 1882 C C . VAL A 1 243 ? -17.305 13.537 21.636 1.00 91.62 243 VAL A C 1
ATOM 1884 O O . VAL A 1 243 ? -16.086 13.438 21.457 1.00 91.62 243 VAL A O 1
ATOM 1887 N N . SER A 1 244 ? -18.107 12.469 21.518 1.00 92.06 244 SER A N 1
ATOM 1888 C CA . SER A 1 244 ? -17.634 11.112 21.224 1.00 92.06 244 SER A CA 1
ATOM 1889 C C . SER A 1 244 ? -18.522 10.382 20.212 1.00 92.06 244 SER A C 1
ATOM 1891 O O . SER A 1 244 ? -19.743 10.556 20.200 1.00 92.06 244 SER A O 1
ATOM 1893 N N . ARG A 1 245 ? -17.917 9.482 19.422 1.00 91.69 245 ARG A N 1
ATOM 1894 C CA . ARG A 1 245 ? -18.634 8.600 18.485 1.00 91.69 245 ARG A CA 1
ATOM 1895 C C . ARG A 1 245 ? -19.677 7.735 19.193 1.00 91.69 245 ARG A C 1
ATOM 1897 O O . ARG A 1 245 ? -20.755 7.520 18.657 1.00 91.69 245 ARG A O 1
ATOM 1904 N N . SER A 1 246 ? -19.382 7.252 20.399 1.00 90.00 246 SER A N 1
ATOM 1905 C CA . SER A 1 246 ? -20.321 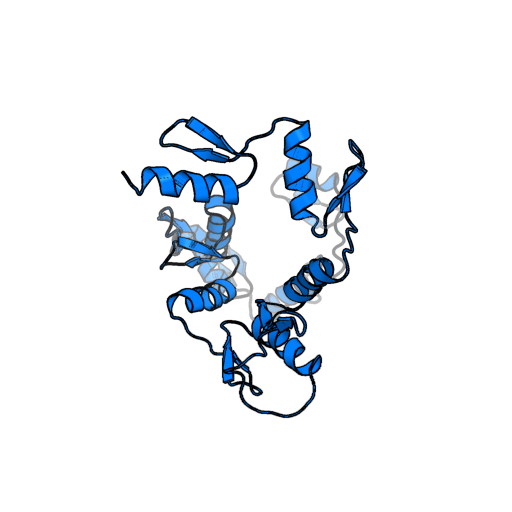6.438 21.179 1.00 90.00 246 SER A CA 1
ATOM 1906 C C . SER A 1 246 ? -21.590 7.214 21.539 1.00 90.00 246 SER A C 1
ATOM 1908 O O . SER A 1 246 ? -22.680 6.649 21.495 1.00 90.00 246 SER A O 1
ATOM 1910 N N . SER A 1 247 ? -21.460 8.505 21.865 1.00 91.69 247 SER A N 1
ATOM 1911 C CA . SER A 1 247 ? -22.602 9.390 22.124 1.00 91.69 247 SER A CA 1
ATOM 1912 C C . SER A 1 247 ? -23.432 9.616 20.859 1.00 91.69 247 SER A C 1
ATOM 1914 O O . SER A 1 247 ? -24.651 9.485 20.920 1.00 91.69 247 SER A O 1
ATOM 1916 N N . LEU A 1 248 ? -22.777 9.854 19.713 1.00 93.50 248 LEU A N 1
ATOM 1917 C CA . LEU A 1 248 ? -23.453 9.958 18.416 1.00 93.50 248 LEU A CA 1
ATOM 1918 C C . LEU A 1 248 ? -24.214 8.667 18.082 1.00 93.50 248 LEU A C 1
ATOM 1920 O O . LEU A 1 248 ? -25.398 8.723 17.795 1.00 93.50 248 LEU A O 1
ATOM 1924 N N . VAL A 1 249 ? -23.587 7.491 18.185 1.00 92.31 249 VAL A N 1
ATOM 1925 C CA . VAL A 1 249 ? -24.246 6.206 17.874 1.00 92.31 249 VAL A CA 1
ATOM 1926 C C . VAL A 1 249 ? -25.467 5.959 18.764 1.00 92.31 249 VAL A C 1
ATOM 1928 O O . VAL A 1 249 ? -26.481 5.461 18.281 1.00 92.31 249 VAL A O 1
ATOM 1931 N N . LYS A 1 250 ? -25.405 6.309 20.056 1.00 91.12 250 LYS A N 1
ATOM 1932 C CA . LYS A 1 250 ? -26.577 6.232 20.945 1.00 91.12 250 LYS A CA 1
ATOM 1933 C C . LYS A 1 250 ? -27.688 7.177 20.492 1.00 91.12 250 LYS A C 1
ATOM 1935 O O . LYS A 1 250 ? -28.845 6.775 20.502 1.00 91.12 250 LYS A O 1
ATOM 1940 N N . HIS A 1 251 ? -27.333 8.391 20.081 1.00 92.44 251 HIS A N 1
ATOM 1941 C CA . HIS A 1 251 ? -28.282 9.354 19.541 1.00 92.44 251 HIS A CA 1
ATOM 1942 C C . HIS A 1 251 ? -28.889 8.898 18.208 1.00 92.44 251 HIS A C 1
ATOM 1944 O O . HIS A 1 251 ? -30.095 8.976 18.051 1.00 92.44 251 HIS A O 1
ATOM 1950 N N . LEU A 1 252 ? -28.113 8.328 17.286 1.00 91.50 252 LEU A N 1
ATOM 1951 C CA . LEU A 1 252 ? -28.643 7.835 16.009 1.00 91.50 252 LEU A CA 1
ATOM 1952 C C . LEU A 1 252 ? -29.752 6.786 16.200 1.00 91.50 252 LEU A C 1
ATOM 1954 O O . LEU A 1 252 ? -30.687 6.723 15.409 1.00 91.50 252 LEU A O 1
ATOM 1958 N N . ARG A 1 253 ? -29.727 6.017 17.297 1.00 90.81 253 ARG A N 1
ATOM 1959 C CA . ARG A 1 253 ? -30.815 5.083 17.639 1.00 90.81 253 ARG A CA 1
ATOM 1960 C C . ARG A 1 253 ? -32.145 5.773 17.947 1.00 90.81 253 ARG A C 1
ATOM 1962 O O . ARG A 1 253 ? -33.170 5.111 17.855 1.00 90.81 253 ARG A O 1
ATOM 1969 N N . THR A 1 254 ? -32.159 7.054 18.323 1.00 89.75 254 THR A N 1
ATOM 1970 C CA . THR A 1 254 ? -33.414 7.799 18.528 1.00 89.75 254 THR A CA 1
ATOM 1971 C C . THR A 1 254 ? -34.077 8.181 17.212 1.00 89.75 254 THR A C 1
ATOM 1973 O O . THR A 1 254 ? -35.286 8.370 17.191 1.00 89.75 254 THR A O 1
ATOM 1976 N N . HIS A 1 255 ? -33.308 8.268 16.124 1.00 86.50 255 HIS A N 1
ATOM 1977 C CA . HIS A 1 255 ? -33.845 8.487 14.777 1.00 86.50 255 HIS A CA 1
ATOM 1978 C C . HIS A 1 255 ? -34.384 7.199 14.155 1.00 86.50 255 HIS A C 1
ATOM 1980 O O . HIS A 1 255 ? -35.318 7.254 13.377 1.00 86.50 255 HIS A O 1
ATOM 1986 N N . LEU A 1 256 ? -33.840 6.043 14.549 1.00 77.62 256 LEU A N 1
ATOM 1987 C CA . LEU A 1 256 ? -34.270 4.714 14.087 1.00 77.62 256 LEU A CA 1
ATOM 1988 C C . LEU A 1 256 ? -35.494 4.147 14.834 1.00 77.62 256 LEU A C 1
ATOM 1990 O O . LEU A 1 256 ? -35.917 3.032 14.551 1.00 77.62 256 LEU A O 1
ATOM 1994 N N . ARG A 1 257 ? -35.998 4.851 15.854 1.00 65.19 257 ARG A N 1
ATOM 1995 C CA . ARG A 1 257 ? -37.175 4.460 16.656 1.00 65.19 257 ARG A CA 1
ATOM 1996 C C . ARG A 1 257 ? -38.409 5.320 16.355 1.00 65.19 257 ARG A C 1
ATOM 1998 O O . ARG A 1 257 ? -39.373 5.269 17.114 1.00 65.19 257 ARG A O 1
ATOM 2005 N N . LYS A 1 258 ? -38.335 6.136 15.308 1.00 53.94 258 LYS A N 1
ATOM 2006 C CA . LYS A 1 258 ? -39.464 6.838 14.701 1.00 53.94 258 LYS A CA 1
ATOM 2007 C C . LYS A 1 258 ? -39.808 6.131 13.402 1.00 53.94 258 LYS A C 1
ATOM 2009 O O . LYS A 1 258 ? -41.007 6.131 13.074 1.00 53.94 258 LYS A O 1
#

pLDDT: mean 77.91, std 10.94, range [38.06, 94.0]

Foldseek 3Di:
DADPPARDDDPDPVVNVVVVPDPDQHQPAADPVDRDTHSDPVVNVLVVLCVVVPWDAAPVPRDTDNDPVVNQLVCCVVVVDFPDAAPVPRDGHSDPVVNQVCCCVPVVNFPAAPVPRDGHPDPVRSVLVCCVVVVDFPDAAPQERDGHSDPVVSVVVVVVPVVPDDDDDDPVCPDQLADPVPRDGDPDPVRSVLVVCVVVVDFPAADPVPRDGHSDPVVSQLVVCVVVVDFPAADPVPRDGHSDPVVVVVVVVVVVVD

Organism: Leiothrix lutea (NCBI:txid36275)